Protein AF-A0A3S4R0H2-F1 (afdb_monomer_lite)

Structure (mmCIF, N/CA/C/O backbone):
data_AF-A0A3S4R0H2-F1
#
_entry.id   AF-A0A3S4R0H2-F1
#
loop_
_atom_site.group_PDB
_atom_site.id
_atom_site.type_symbol
_atom_site.label_atom_id
_atom_site.label_alt_id
_atom_site.label_comp_id
_atom_site.label_asym_id
_atom_site.label_entity_id
_atom_site.label_seq_id
_atom_site.pdbx_PDB_ins_code
_atom_site.Cartn_x
_atom_site.Cartn_y
_atom_site.Cartn_z
_atom_site.occupancy
_atom_site.B_iso_or_equiv
_atom_site.auth_seq_id
_atom_site.auth_comp_id
_atom_site.auth_asym_id
_atom_site.auth_atom_id
_atom_site.pdbx_PDB_model_num
ATOM 1 N N . MET A 1 1 ? 62.005 39.361 -5.721 1.00 39.53 1 MET A N 1
ATOM 2 C CA . MET A 1 1 ? 61.433 40.071 -6.888 1.00 39.53 1 MET A CA 1
ATOM 3 C C . MET A 1 1 ? 60.010 39.553 -7.036 1.00 39.53 1 MET A C 1
ATOM 5 O O . MET A 1 1 ? 59.854 38.419 -7.444 1.00 39.53 1 MET A O 1
ATOM 9 N N . ASN A 1 2 ? 58.979 40.138 -6.425 1.00 33.19 2 ASN A N 1
ATOM 10 C CA . ASN A 1 2 ? 58.447 41.497 -6.581 1.00 33.19 2 ASN A CA 1
ATOM 11 C C . ASN A 1 2 ? 58.141 41.810 -8.057 1.00 33.19 2 ASN A C 1
ATOM 13 O O . ASN A 1 2 ? 59.054 42.190 -8.780 1.00 33.19 2 ASN A O 1
ATOM 17 N N . LEU A 1 3 ? 56.906 41.578 -8.508 1.00 38.16 3 LEU A N 1
ATOM 18 C CA . LEU A 1 3 ? 55.929 42.648 -8.739 1.00 38.16 3 LEU A CA 1
ATOM 19 C C . LEU A 1 3 ? 54.552 42.045 -9.068 1.00 38.16 3 LEU A C 1
ATOM 21 O O . LEU A 1 3 ? 54.405 41.181 -9.927 1.00 38.16 3 LEU A O 1
ATOM 25 N N . THR A 1 4 ? 53.567 42.518 -8.318 1.00 42.12 4 THR A N 1
ATOM 26 C CA . THR A 1 4 ? 52.125 42.395 -8.516 1.00 42.12 4 THR A CA 1
ATOM 27 C C . THR A 1 4 ? 51.645 43.262 -9.693 1.00 42.12 4 THR A C 1
ATOM 29 O O . THR A 1 4 ? 52.440 44.007 -10.264 1.00 42.12 4 THR A O 1
ATOM 32 N N . ASN A 1 5 ? 50.318 43.248 -9.918 1.00 40.66 5 ASN A N 1
ATOM 33 C CA . ASN A 1 5 ? 49.483 44.295 -10.544 1.00 40.66 5 ASN A CA 1
ATOM 34 C C . ASN A 1 5 ? 49.211 44.126 -12.060 1.00 40.66 5 ASN A C 1
ATOM 36 O O . ASN A 1 5 ? 50.108 43.797 -12.817 1.00 40.66 5 ASN A O 1
ATOM 40 N N . ASN A 1 6 ? 48.013 44.370 -12.607 1.00 43.09 6 ASN A N 1
ATOM 41 C CA . ASN A 1 6 ? 46.798 44.959 -12.047 1.00 43.09 6 ASN A CA 1
ATOM 42 C C . ASN A 1 6 ? 45.560 44.669 -12.915 1.00 43.09 6 ASN A C 1
ATOM 44 O O . ASN A 1 6 ? 45.638 44.507 -14.129 1.00 43.09 6 ASN A O 1
ATOM 48 N N . HIS A 1 7 ? 44.417 44.719 -12.233 1.00 39.12 7 HIS A N 1
ATOM 49 C CA . HIS A 1 7 ? 43.063 44.973 -12.722 1.00 39.12 7 HIS A CA 1
ATOM 50 C C . HIS A 1 7 ? 42.974 46.021 -13.847 1.00 39.12 7 HIS A C 1
ATOM 52 O O . HIS A 1 7 ? 43.591 47.082 -13.767 1.00 39.12 7 HIS A O 1
ATOM 58 N N . THR A 1 8 ? 42.047 45.830 -14.789 1.00 41.69 8 THR A N 1
ATOM 59 C CA . THR A 1 8 ? 41.279 46.948 -15.361 1.00 41.69 8 THR A CA 1
ATOM 60 C C . THR A 1 8 ? 39.834 46.511 -15.586 1.00 41.69 8 THR A C 1
ATOM 62 O O . THR A 1 8 ? 39.535 45.631 -16.385 1.00 41.69 8 THR A O 1
ATOM 65 N N . LEU A 1 9 ? 38.954 47.130 -14.807 1.00 37.38 9 LEU A N 1
ATOM 66 C CA . LEU A 1 9 ? 37.501 47.128 -14.883 1.00 37.38 9 LEU A CA 1
ATOM 67 C C . LEU A 1 9 ? 37.121 48.561 -15.271 1.00 37.38 9 LEU A C 1
ATOM 69 O O . LEU A 1 9 ? 37.498 49.453 -14.517 1.00 37.38 9 LEU A O 1
ATOM 73 N N . TYR A 1 10 ? 36.395 48.804 -16.372 1.00 38.69 10 TYR A N 1
ATOM 74 C CA . TYR A 1 10 ? 35.494 49.967 -16.460 1.00 38.69 10 TYR A CA 1
ATOM 75 C C . TYR A 1 10 ? 34.499 49.915 -17.642 1.00 38.69 10 TYR A C 1
ATOM 77 O O . TYR A 1 10 ? 34.870 50.033 -18.803 1.00 38.69 10 TYR A O 1
ATOM 85 N N . ILE A 1 11 ? 33.225 49.754 -17.268 1.00 46.59 11 ILE A N 1
ATOM 86 C CA . ILE A 1 11 ? 32.005 50.485 -17.668 1.00 46.59 11 ILE A CA 1
ATOM 87 C C . ILE A 1 11 ? 31.693 50.713 -19.159 1.00 46.59 11 ILE A C 1
ATOM 89 O O . ILE A 1 11 ? 32.312 51.523 -19.842 1.00 46.59 11 ILE A O 1
ATOM 93 N N . GLY A 1 12 ? 30.549 50.156 -19.578 1.00 37.44 12 GLY A N 1
ATOM 94 C CA . GLY A 1 12 ? 29.863 50.480 -20.829 1.00 37.44 12 GLY A CA 1
ATOM 95 C C . GLY A 1 12 ? 28.335 50.399 -20.727 1.00 37.44 12 GLY A C 1
ATOM 96 O O . GLY A 1 12 ? 27.738 49.468 -21.239 1.00 37.44 12 GLY A O 1
ATOM 97 N N . ARG A 1 13 ? 27.741 51.406 -20.075 1.00 45.47 13 ARG A N 1
ATOM 98 C CA . ARG A 1 13 ? 26.419 52.024 -20.332 1.00 45.47 13 ARG A CA 1
ATOM 99 C C . ARG A 1 13 ? 25.134 51.172 -20.350 1.00 45.47 13 ARG A C 1
ATOM 101 O O . ARG A 1 13 ? 24.799 50.481 -21.302 1.00 45.47 13 ARG A O 1
ATOM 108 N N . ILE A 1 14 ? 24.326 51.465 -19.330 1.00 48.06 14 ILE A N 1
ATOM 109 C CA . ILE A 1 14 ? 22.858 51.525 -19.333 1.00 48.06 14 ILE A CA 1
ATOM 110 C C . ILE A 1 14 ? 22.326 52.115 -20.649 1.00 48.06 14 ILE A C 1
ATOM 112 O O . ILE A 1 14 ? 22.633 53.255 -20.997 1.00 48.06 14 ILE A O 1
ATOM 116 N N . GLY A 1 15 ? 21.489 51.336 -21.331 1.00 39.28 15 GLY A N 1
ATOM 117 C CA . GLY A 1 15 ? 20.639 51.754 -22.438 1.00 39.28 15 GLY A CA 1
ATOM 118 C C . GLY A 1 15 ? 19.225 51.246 -22.189 1.00 39.28 15 GLY A C 1
ATOM 119 O O . GLY A 1 15 ? 18.841 50.188 -22.673 1.00 39.28 15 GLY A O 1
ATOM 120 N N . LEU A 1 16 ? 18.480 51.992 -21.377 1.00 42.88 16 LEU A N 1
ATOM 121 C CA . LEU A 1 16 ? 17.034 51.886 -21.238 1.00 42.88 16 LEU A CA 1
ATOM 122 C C . LEU A 1 16 ? 16.406 52.304 -22.580 1.00 42.88 16 LEU A C 1
ATOM 124 O O . LEU A 1 16 ? 16.490 53.474 -22.947 1.00 42.88 16 LEU A O 1
ATOM 128 N N . MET A 1 17 ? 15.787 51.375 -23.307 1.00 41.50 17 MET A N 1
ATOM 129 C CA . MET A 1 17 ? 14.882 51.702 -24.412 1.00 41.50 17 MET A CA 1
ATOM 130 C C . MET A 1 17 ? 13.505 51.131 -24.101 1.00 41.50 17 MET A C 1
ATOM 132 O O . MET A 1 17 ? 13.227 49.948 -24.271 1.00 41.50 17 MET A O 1
ATOM 136 N N . ILE A 1 18 ? 12.665 52.027 -23.592 1.00 47.84 18 ILE A N 1
ATOM 137 C CA . ILE A 1 18 ? 11.216 51.903 -23.560 1.00 47.84 18 ILE A CA 1
ATOM 138 C C . ILE A 1 18 ? 10.741 52.080 -25.005 1.00 47.84 18 ILE A C 1
ATOM 140 O O . ILE A 1 18 ? 10.932 53.146 -25.585 1.00 47.84 18 ILE A O 1
ATOM 144 N N . ALA A 1 19 ? 10.104 51.058 -25.567 1.00 46.12 19 ALA A N 1
ATOM 145 C CA . ALA A 1 19 ? 9.262 51.199 -26.748 1.00 46.12 19 ALA A CA 1
ATOM 146 C C . ALA A 1 19 ? 7.923 50.518 -26.457 1.00 46.12 19 ALA A C 1
ATOM 148 O O . ALA A 1 19 ? 7.798 49.295 -26.443 1.00 46.12 19 ALA A O 1
ATOM 149 N N . SER A 1 20 ? 6.946 51.356 -26.138 1.00 45.41 20 SER A N 1
ATOM 150 C CA . SER A 1 20 ? 5.555 50.998 -25.914 1.00 45.41 20 SER A CA 1
ATOM 151 C C . SER A 1 20 ? 4.812 50.797 -27.242 1.00 45.41 20 SER A C 1
ATOM 153 O O . SER A 1 20 ? 5.079 51.510 -28.205 1.00 45.41 20 SER A O 1
ATOM 155 N N . LEU A 1 21 ? 3.782 49.939 -27.174 1.00 46.66 21 LEU A N 1
ATOM 156 C CA . LEU A 1 21 ? 2.572 49.855 -28.015 1.00 46.66 21 LEU A CA 1
ATOM 157 C C . LEU A 1 21 ? 2.698 49.119 -29.364 1.00 46.66 21 LEU A C 1
ATOM 159 O O . LEU A 1 21 ? 3.320 49.605 -30.298 1.00 46.66 21 LEU A O 1
ATOM 163 N N . ILE A 1 22 ? 1.993 47.985 -29.491 1.00 53.38 22 ILE A N 1
ATOM 164 C CA . ILE A 1 22 ? 0.630 47.900 -30.062 1.00 53.38 22 ILE A CA 1
ATOM 165 C C . ILE A 1 22 ? -0.007 46.579 -29.584 1.00 53.38 22 ILE A C 1
ATOM 167 O O . ILE A 1 22 ? 0.463 45.492 -29.908 1.00 53.38 22 ILE A O 1
ATOM 171 N N . PHE A 1 23 ? -1.091 46.676 -28.808 1.00 48.16 23 PHE A N 1
ATOM 172 C CA . PHE A 1 23 ? -2.042 45.578 -28.622 1.00 48.16 23 PHE A CA 1
ATOM 173 C C . PHE A 1 23 ? -2.902 45.515 -29.890 1.00 48.16 23 PHE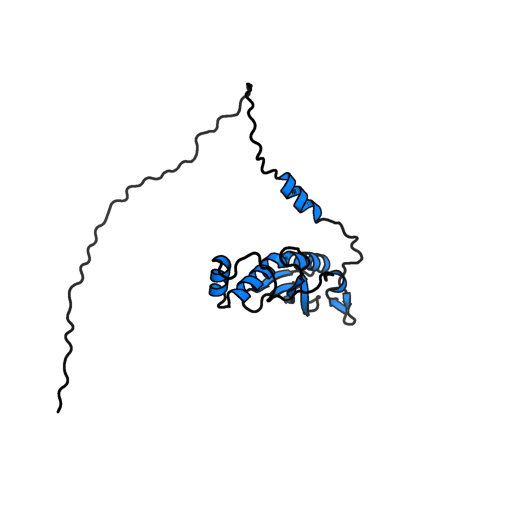 A C 1
ATOM 175 O O . PHE A 1 23 ? -3.793 46.340 -30.077 1.00 48.16 23 PHE A O 1
ATOM 182 N N . ALA A 1 24 ? -2.622 44.558 -30.770 1.00 51.66 24 ALA A N 1
ATOM 183 C CA . ALA A 1 24 ? -3.577 44.111 -31.774 1.00 51.66 24 ALA A CA 1
ATOM 184 C C . ALA A 1 24 ? -4.255 42.858 -31.214 1.00 51.66 24 ALA A C 1
ATOM 186 O O . ALA A 1 24 ? -3.638 41.801 -31.096 1.00 51.66 24 ALA A O 1
ATOM 187 N N . GLY A 1 25 ? -5.510 43.007 -30.797 1.00 42.19 25 GLY A N 1
ATOM 188 C CA . GLY A 1 25 ? -6.354 41.877 -30.449 1.00 42.19 25 GLY A CA 1
ATOM 189 C C . GLY A 1 25 ? -6.715 41.069 -31.696 1.00 42.19 25 GLY A C 1
ATOM 190 O O . GLY A 1 25 ? -7.090 41.632 -32.720 1.00 42.19 25 GLY A O 1
ATOM 191 N N . CYS A 1 26 ? -6.656 39.747 -31.576 1.00 40.22 26 CYS A N 1
ATOM 192 C CA . CYS A 1 26 ? -7.561 38.839 -32.270 1.00 40.22 26 CYS A CA 1
ATOM 193 C C . CYS A 1 26 ? -8.055 37.837 -31.232 1.00 40.22 26 CYS A C 1
ATOM 195 O O . CYS A 1 26 ? -7.318 36.991 -30.734 1.00 40.22 26 CYS A O 1
ATOM 197 N N . GLN A 1 27 ? -9.304 38.043 -30.841 1.00 41.72 27 GLN A N 1
ATOM 198 C CA . GLN A 1 27 ? -10.066 37.205 -29.940 1.00 41.72 27 GLN A CA 1
ATOM 199 C C . GLN A 1 27 ? -10.817 36.214 -30.833 1.00 41.72 27 GLN A C 1
ATOM 201 O O . GLN A 1 27 ? -11.920 36.518 -31.281 1.00 41.72 27 GLN A O 1
ATOM 206 N N . ASP A 1 28 ? -10.236 35.052 -31.140 1.00 36.62 28 ASP A N 1
ATOM 207 C CA . ASP A 1 28 ? -11.009 33.977 -31.771 1.00 36.62 28 ASP A CA 1
ATOM 208 C C . ASP A 1 28 ? -11.867 33.303 -30.701 1.00 36.62 28 ASP A C 1
ATOM 210 O O . ASP A 1 28 ? -11.515 32.312 -30.065 1.00 36.62 28 ASP A O 1
ATOM 214 N N . THR A 1 29 ? -13.018 33.928 -30.474 1.00 40.03 29 THR A N 1
ATOM 215 C CA . THR A 1 29 ? -14.118 33.376 -29.697 1.00 40.03 29 THR A CA 1
ATOM 216 C C . THR A 1 29 ? -14.983 32.593 -30.676 1.00 40.03 29 THR A C 1
ATOM 218 O O . THR A 1 29 ? -15.888 33.155 -31.287 1.00 40.03 29 THR A O 1
ATOM 221 N N . GLN A 1 30 ? -14.712 31.304 -30.873 1.00 41.19 30 GLN A N 1
ATOM 222 C CA . GLN A 1 30 ? -15.687 30.425 -31.518 1.00 41.19 30 GLN A CA 1
ATOM 223 C C . GLN A 1 30 ? -16.528 29.727 -30.457 1.00 41.19 30 GLN A C 1
ATOM 225 O O . GLN A 1 30 ? -16.292 28.578 -30.097 1.00 41.19 30 GLN A O 1
ATOM 230 N N . THR A 1 31 ? -17.561 30.437 -30.004 1.00 40.47 31 THR A N 1
ATOM 231 C CA . THR A 1 31 ? -18.736 29.805 -29.412 1.00 40.47 31 THR A CA 1
ATOM 232 C C . THR A 1 31 ? -19.983 30.318 -30.122 1.00 40.47 31 THR A C 1
ATOM 234 O O . THR A 1 31 ? -20.190 31.521 -30.252 1.00 40.47 31 THR A O 1
ATOM 237 N N . ALA A 1 32 ? -20.823 29.357 -30.508 1.00 40.06 32 ALA A N 1
ATOM 238 C CA . ALA A 1 32 ? -22.235 29.475 -30.860 1.00 40.06 32 ALA A CA 1
ATOM 239 C C . ALA A 1 32 ? -22.598 30.019 -32.252 1.00 40.06 32 ALA A C 1
ATOM 241 O O . ALA A 1 32 ? -23.027 31.158 -32.399 1.00 40.06 32 ALA A O 1
ATOM 242 N N . LYS A 1 33 ? -22.654 29.105 -33.230 1.00 36.06 33 LYS A N 1
ATOM 243 C CA . LYS A 1 33 ? -23.859 28.910 -34.058 1.00 36.06 33 LYS A CA 1
ATOM 244 C C .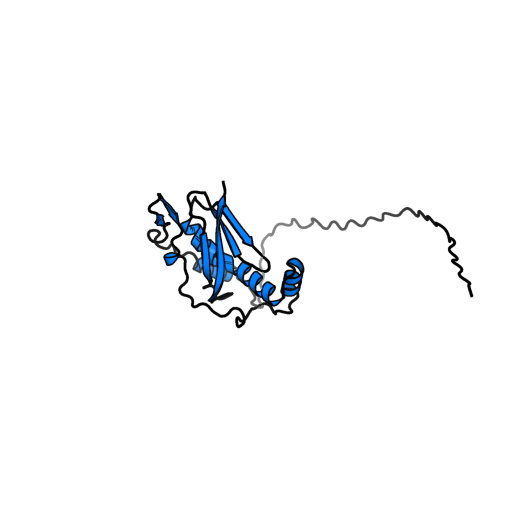 LYS A 1 33 ? -24.001 27.434 -34.423 1.00 36.06 33 LYS A C 1
ATOM 246 O O . LYS A 1 33 ? -23.312 26.964 -35.316 1.00 36.06 33 LYS A O 1
ATOM 251 N N . ASN A 1 34 ? -24.885 26.726 -33.723 1.00 34.84 34 ASN A N 1
ATOM 252 C CA . ASN A 1 34 ? -25.852 25.802 -34.329 1.00 34.84 34 ASN A CA 1
ATOM 253 C C . ASN A 1 34 ? -26.805 25.281 -33.242 1.00 34.84 34 ASN A C 1
ATOM 255 O O . ASN A 1 34 ? -26.706 24.154 -32.771 1.00 34.84 34 ASN A O 1
ATOM 259 N N . LEU A 1 35 ? -27.745 26.140 -32.839 1.00 40.50 35 LEU A N 1
ATOM 260 C CA . LEU A 1 35 ? -29.083 25.657 -32.515 1.00 40.50 35 LEU A CA 1
ATOM 261 C C . LEU A 1 35 ? -29.807 25.514 -33.856 1.00 40.50 35 LEU A C 1
ATOM 263 O O . LEU A 1 35 ? -30.241 26.508 -34.433 1.00 40.50 35 LEU A O 1
ATOM 267 N N . ALA A 1 36 ? -29.910 24.287 -34.348 1.00 34.22 36 ALA A N 1
ATOM 268 C CA . ALA A 1 36 ? -30.943 23.900 -35.291 1.00 34.22 36 ALA A CA 1
ATOM 269 C C . ALA A 1 36 ? -31.376 22.483 -34.923 1.00 34.22 36 ALA A C 1
ATOM 271 O O . ALA A 1 36 ? -30.577 21.552 -34.853 1.00 34.22 36 ALA A O 1
ATOM 272 N N . ILE A 1 37 ? -32.650 22.406 -34.573 1.00 35.06 37 ILE A N 1
ATOM 273 C CA . ILE A 1 37 ? -33.402 21.239 -34.143 1.00 35.06 37 ILE A CA 1
ATOM 274 C C . ILE A 1 37 ? -33.356 20.173 -35.242 1.00 35.06 37 ILE A C 1
ATOM 276 O O . ILE A 1 37 ? -33.509 20.483 -36.421 1.00 35.06 37 ILE A O 1
ATOM 280 N N . ILE A 1 38 ? -33.137 18.925 -34.828 1.00 33.94 38 ILE A N 1
ATOM 281 C CA . ILE A 1 38 ? -33.265 17.735 -35.668 1.00 33.94 38 ILE A CA 1
ATOM 282 C C . ILE A 1 38 ? -34.752 17.580 -35.996 1.00 33.94 38 ILE A C 1
ATOM 284 O O . ILE A 1 38 ? -35.542 17.271 -35.105 1.00 33.94 38 ILE A O 1
ATOM 288 N N . ASP A 1 39 ? -35.116 17.806 -37.257 1.00 32.53 39 ASP A N 1
ATOM 289 C CA . ASP A 1 39 ? -36.375 17.341 -37.833 1.00 32.53 39 ASP A CA 1
ATOM 290 C C . ASP A 1 39 ? -36.084 16.218 -38.838 1.00 32.53 39 ASP A C 1
ATOM 292 O O . ASP A 1 39 ? -35.044 16.179 -39.498 1.00 32.53 39 ASP A O 1
ATOM 296 N N . THR A 1 40 ? -36.990 15.255 -38.860 1.00 41.47 40 THR A N 1
ATOM 297 C CA . THR A 1 40 ? -36.858 13.916 -39.431 1.00 41.47 40 THR A CA 1
ATOM 298 C C . THR A 1 40 ? -37.011 13.926 -40.951 1.00 41.47 40 THR A C 1
ATOM 300 O O . THR A 1 40 ? -37.975 14.478 -41.472 1.00 41.47 40 THR A O 1
ATOM 303 N N . SER A 1 41 ? -36.128 13.236 -41.681 1.00 33.19 41 SER A N 1
ATOM 304 C CA . SER A 1 41 ? -36.516 12.411 -42.843 1.00 33.19 41 SER A CA 1
ATOM 305 C C . SER A 1 41 ? -35.357 11.556 -43.366 1.00 33.19 41 SER A C 1
ATOM 307 O O . SER A 1 41 ? -34.195 11.951 -43.396 1.00 33.19 41 SER A O 1
ATOM 309 N N . GLU A 1 42 ? -35.728 10.333 -43.719 1.00 38.12 42 GLU A N 1
ATOM 310 C CA . GLU A 1 42 ? -34.925 9.193 -44.140 1.00 38.12 42 GLU A CA 1
ATOM 311 C C . GLU A 1 42 ? -34.288 9.391 -45.528 1.00 38.12 42 GLU A C 1
ATOM 313 O O . GLU A 1 42 ? -34.957 9.866 -46.439 1.00 38.12 42 GLU A O 1
ATOM 318 N N . GLN A 1 43 ? -33.049 8.918 -45.729 1.00 29.89 43 GLN A N 1
ATOM 319 C CA . GLN A 1 43 ? -32.748 7.900 -46.753 1.00 29.89 43 GLN A CA 1
ATOM 320 C C . GLN A 1 43 ? -31.291 7.402 -46.681 1.00 29.89 43 GLN A C 1
ATOM 322 O O . GLN A 1 43 ? -30.328 8.119 -46.925 1.00 29.89 43 GLN A O 1
ATOM 327 N N . SER A 1 44 ? -31.200 6.121 -46.330 1.00 34.88 44 SER A N 1
ATOM 328 C CA . SER A 1 44 ? -30.270 5.061 -46.734 1.00 34.88 44 SER A CA 1
ATOM 329 C C . SER A 1 44 ? -28.996 5.418 -47.520 1.00 34.88 44 SER A C 1
ATOM 331 O O . SER A 1 44 ? -29.073 5.762 -48.695 1.00 34.88 44 SER A O 1
ATOM 333 N N . GLN A 1 45 ? -27.830 5.073 -46.956 1.00 30.78 45 GLN A N 1
ATOM 334 C CA . GLN A 1 45 ? -26.867 4.171 -47.609 1.00 30.78 45 GLN A CA 1
ATOM 335 C C . GLN A 1 45 ? -25.848 3.628 -46.596 1.00 30.78 45 GLN A C 1
ATOM 337 O O . GLN A 1 45 ? -25.218 4.358 -45.839 1.00 30.78 45 GLN A O 1
ATOM 342 N N . GLN A 1 46 ? -25.751 2.304 -46.573 1.00 33.47 46 GLN A N 1
ATOM 343 C CA . GLN A 1 46 ? -24.979 1.492 -45.648 1.00 33.47 46 GLN A CA 1
ATOM 344 C C . GLN A 1 46 ? -23.641 1.127 -46.295 1.00 33.47 46 GLN A C 1
ATOM 346 O O . GLN A 1 46 ? -23.625 0.470 -47.332 1.00 33.47 46 GLN A O 1
ATOM 351 N N . THR A 1 47 ? -22.535 1.473 -45.641 1.00 29.36 47 THR A N 1
ATOM 352 C CA . THR A 1 47 ? -21.271 0.740 -45.785 1.00 29.36 47 THR A CA 1
ATOM 353 C C . THR A 1 47 ? -20.599 0.688 -44.423 1.00 29.36 47 THR A C 1
ATOM 355 O O . THR A 1 47 ? -20.458 1.701 -43.744 1.00 29.36 47 THR A O 1
ATOM 358 N N . ALA A 1 48 ? -20.317 -0.538 -43.998 1.00 38.25 48 ALA A N 1
ATOM 359 C CA . ALA A 1 48 ? -19.836 -0.900 -42.682 1.00 38.25 48 ALA A CA 1
ATOM 360 C C . ALA A 1 48 ? -18.368 -0.512 -42.491 1.00 38.25 48 ALA A C 1
ATOM 362 O O . ALA A 1 48 ? -17.560 -0.816 -43.357 1.00 38.25 48 ALA A O 1
ATOM 363 N N . ASP A 1 49 ? -18.046 0.042 -41.322 1.00 33.44 49 ASP A N 1
ATOM 364 C CA . ASP A 1 49 ? -16.765 -0.176 -40.654 1.00 33.44 49 ASP A CA 1
ATOM 365 C C . ASP A 1 49 ? -16.992 -0.161 -39.137 1.00 33.44 49 ASP A C 1
ATOM 367 O O . ASP A 1 49 ? -17.400 0.828 -38.526 1.00 33.44 49 ASP A O 1
ATOM 371 N N . ASN A 1 50 ? -16.803 -1.336 -38.540 1.00 45.91 50 ASN A N 1
ATOM 372 C CA . ASN A 1 50 ? -17.031 -1.620 -37.133 1.00 45.91 50 ASN A CA 1
ATOM 373 C C . ASN A 1 50 ? -15.841 -1.138 -36.302 1.00 45.91 50 ASN A C 1
ATOM 375 O O . ASN A 1 50 ? -14.805 -1.793 -36.288 1.00 45.91 50 ASN A O 1
ATOM 379 N N . ASN A 1 51 ? -16.013 -0.062 -35.539 1.00 48.53 51 ASN A N 1
ATOM 380 C CA . ASN A 1 51 ? -15.259 0.163 -34.304 1.00 48.53 51 ASN A CA 1
ATOM 381 C C . ASN A 1 51 ? -16.105 0.987 -33.331 1.00 48.53 51 ASN A C 1
ATOM 383 O O . ASN A 1 51 ? -15.833 2.147 -33.034 1.00 48.53 51 ASN A O 1
ATOM 387 N N . SER A 1 52 ? -17.168 0.360 -32.828 1.00 39.78 52 SER A N 1
ATOM 388 C CA . SER A 1 52 ? -17.853 0.857 -31.641 1.00 39.78 52 SER A CA 1
ATOM 389 C C . SER A 1 52 ? -16.957 0.581 -30.433 1.00 39.78 52 SER A C 1
ATOM 391 O O . SER A 1 52 ? -16.729 -0.574 -30.065 1.00 39.78 52 SER A O 1
ATOM 393 N N . HIS A 1 53 ? -16.418 1.639 -29.823 1.00 50.09 53 HIS A N 1
ATOM 394 C CA . HIS A 1 53 ? -15.936 1.595 -28.446 1.00 50.09 53 HIS A CA 1
ATOM 395 C C . HIS A 1 53 ? -17.132 1.319 -27.541 1.00 50.09 53 HIS A C 1
ATOM 397 O O . HIS A 1 53 ? -17.787 2.228 -27.035 1.00 50.09 53 HIS A O 1
ATOM 403 N N . ASN A 1 54 ? -17.453 0.034 -27.408 1.00 51.19 54 ASN A N 1
ATOM 404 C CA . ASN A 1 54 ? -18.613 -0.391 -26.667 1.00 51.19 54 ASN A CA 1
ATOM 405 C C . ASN A 1 54 ? -18.347 -0.210 -25.164 1.00 51.19 54 ASN A C 1
ATOM 407 O O . ASN A 1 54 ? -17.633 -1.000 -24.538 1.00 51.19 54 ASN A O 1
ATOM 411 N N . ALA A 1 55 ? -18.932 0.849 -24.600 1.00 58.19 55 ALA A N 1
ATOM 412 C CA . ALA A 1 55 ? -18.958 1.134 -23.169 1.00 58.19 55 ALA A CA 1
ATOM 413 C C . ALA A 1 55 ? -19.508 -0.046 -22.345 1.00 58.19 55 ALA A C 1
ATOM 415 O O . ALA A 1 55 ? -19.163 -0.181 -21.170 1.00 58.19 55 ALA A O 1
ATOM 416 N N . ASP A 1 56 ? -20.267 -0.956 -22.966 1.00 53.31 56 ASP A N 1
ATOM 417 C CA . ASP A 1 56 ? -20.787 -2.166 -22.330 1.00 53.31 56 ASP A CA 1
ATOM 418 C C . ASP A 1 56 ? -19.675 -3.129 -21.897 1.00 53.31 56 ASP A C 1
ATOM 420 O O . ASP A 1 56 ? -19.821 -3.820 -20.889 1.00 53.31 56 ASP A O 1
ATOM 424 N N . ASN A 1 57 ? -18.527 -3.151 -22.587 1.00 53.22 57 ASN A N 1
ATOM 425 C CA . ASN A 1 57 ? -17.384 -3.970 -22.165 1.00 53.22 57 ASN A CA 1
ATOM 426 C C . ASN A 1 57 ? -16.682 -3.386 -20.929 1.00 53.22 57 ASN A C 1
ATOM 428 O O . ASN A 1 57 ? -16.202 -4.140 -20.080 1.00 53.22 57 ASN A O 1
ATOM 432 N N . LEU A 1 58 ? -16.663 -2.056 -20.790 1.00 51.25 58 LEU A N 1
ATOM 433 C CA . LEU A 1 58 ? -16.170 -1.387 -19.583 1.00 51.25 58 LEU A CA 1
ATOM 434 C C . LEU A 1 58 ? -17.125 -1.624 -18.402 1.00 51.25 58 LEU A C 1
ATOM 436 O O . LEU A 1 58 ? -16.677 -1.909 -17.289 1.00 51.25 58 LEU A O 1
ATOM 440 N N . LEU A 1 59 ? -18.437 -1.575 -18.666 1.00 52.69 59 LEU A N 1
ATOM 441 C CA . LEU A 1 59 ? -19.497 -1.834 -17.689 1.00 52.69 59 LEU A CA 1
ATOM 442 C C . LEU A 1 59 ? -19.522 -3.298 -17.224 1.00 52.69 59 LEU A C 1
ATOM 444 O O . LEU A 1 59 ? -19.712 -3.577 -16.042 1.00 52.69 59 LEU A O 1
ATOM 448 N N . ASN A 1 60 ? -19.289 -4.254 -18.125 1.00 48.78 60 ASN A N 1
ATOM 449 C CA . ASN A 1 60 ? -19.226 -5.671 -17.764 1.00 48.78 60 ASN A CA 1
ATOM 450 C C . ASN A 1 60 ? -17.954 -6.024 -16.984 1.00 48.78 60 ASN A C 1
ATOM 452 O O . ASN A 1 60 ? -17.998 -6.896 -16.116 1.00 48.78 60 ASN A O 1
ATOM 456 N N . LYS A 1 61 ? -16.837 -5.323 -17.226 1.00 50.28 61 LYS A N 1
ATOM 457 C CA . LYS A 1 61 ? -15.605 -5.503 -16.444 1.00 50.28 61 LYS A CA 1
ATOM 458 C C . LYS A 1 61 ? -15.720 -4.923 -15.028 1.00 50.28 61 LYS A C 1
ATOM 460 O O . LYS A 1 61 ? -15.137 -5.481 -14.107 1.00 50.28 61 LYS A O 1
ATOM 465 N N . THR A 1 62 ? -16.530 -3.879 -14.834 1.00 47.56 62 THR A N 1
ATOM 466 C CA . THR A 1 62 ? -16.828 -3.295 -13.510 1.00 47.56 62 THR A CA 1
ATOM 467 C C . THR A 1 62 ? -17.924 -4.043 -12.741 1.00 47.56 62 THR A C 1
ATOM 469 O O . THR A 1 62 ? -17.862 -4.115 -11.517 1.00 47.56 62 THR A O 1
ATOM 472 N N . LYS A 1 63 ? -18.888 -4.681 -13.420 1.00 42.53 63 LYS A N 1
ATOM 473 C CA . LYS A 1 63 ? -19.933 -5.494 -12.760 1.00 42.53 63 LYS A CA 1
ATOM 474 C C . LYS A 1 63 ? -19.423 -6.810 -12.160 1.00 42.53 63 LYS A C 1
ATOM 476 O O . LYS A 1 63 ? -20.045 -7.332 -11.242 1.00 42.53 63 LYS A O 1
ATOM 481 N N . LYS A 1 64 ? -18.275 -7.332 -12.608 1.00 43.97 64 LYS A N 1
ATOM 482 C CA . LYS A 1 64 ? -17.681 -8.578 -12.082 1.00 43.97 64 LYS A CA 1
ATOM 483 C C . LYS A 1 64 ? -16.880 -8.396 -10.777 1.00 43.97 64 LYS A C 1
ATOM 485 O O . LYS A 1 64 ? -16.052 -9.241 -10.457 1.00 43.97 64 LYS A O 1
ATOM 490 N N . SER A 1 65 ? -17.094 -7.310 -10.030 1.00 44.50 65 SER A N 1
ATOM 491 C CA . SER A 1 65 ? -16.436 -7.088 -8.729 1.00 44.50 65 SER A CA 1
ATOM 492 C C . SER A 1 65 ? -17.400 -6.781 -7.580 1.00 44.50 65 SER A C 1
ATOM 494 O O . SER A 1 65 ? -16.953 -6.441 -6.488 1.00 44.50 65 SER A O 1
ATOM 496 N N . SER A 1 66 ? -18.709 -6.931 -7.781 1.00 43.69 66 SER A N 1
ATOM 497 C CA . SER A 1 66 ? -19.667 -6.942 -6.675 1.00 43.69 66 SER A CA 1
ATOM 498 C C . SER A 1 66 ? -20.169 -8.369 -6.500 1.00 43.69 66 SER A C 1
ATOM 500 O O . SER A 1 66 ? -21.203 -8.766 -7.025 1.00 43.69 66 SER A O 1
ATOM 502 N N . SER A 1 67 ? -19.355 -9.189 -5.839 1.00 40.78 67 SER A N 1
ATOM 503 C CA . SER A 1 67 ? -19.914 -10.315 -5.100 1.00 40.78 67 SER A CA 1
ATOM 504 C C . SER A 1 67 ? -20.329 -9.747 -3.753 1.00 40.78 67 SER A C 1
ATOM 506 O O . SER A 1 67 ? -19.469 -9.350 -2.970 1.00 40.78 67 SER A O 1
ATOM 508 N N . GLU A 1 68 ? -21.636 -9.654 -3.519 1.00 43.47 68 GLU A N 1
ATOM 509 C CA . GLU A 1 68 ? -22.195 -9.562 -2.172 1.00 43.47 68 GLU A CA 1
ATOM 510 C C . GLU A 1 68 ? -21.734 -10.814 -1.416 1.00 43.47 68 GLU A C 1
ATOM 512 O O . GLU A 1 68 ? -22.296 -11.900 -1.548 1.00 43.47 68 GLU A O 1
ATOM 517 N N . SER A 1 69 ? -20.611 -10.691 -0.716 1.00 43.78 69 SER A N 1
ATOM 518 C CA . SER A 1 69 ? -20.129 -11.706 0.206 1.00 43.78 69 SER A CA 1
ATOM 519 C C . SER A 1 69 ? -20.950 -11.614 1.484 1.00 43.78 69 SER A C 1
ATOM 521 O O . SER A 1 69 ? -21.002 -10.550 2.098 1.00 43.78 69 SER A O 1
ATOM 523 N N . ASP A 1 70 ? -21.563 -12.730 1.865 1.00 39.78 70 ASP A N 1
ATOM 524 C CA . ASP A 1 70 ? -22.199 -12.969 3.160 1.00 39.78 70 ASP A CA 1
ATOM 525 C C . ASP A 1 70 ? -21.341 -12.391 4.314 1.00 39.78 70 ASP A C 1
ATOM 527 O O . ASP A 1 70 ? -20.224 -12.835 4.584 1.00 39.78 70 ASP A O 1
ATOM 531 N N . ASP A 1 71 ? -21.849 -11.324 4.936 1.00 52.88 71 ASP A N 1
ATOM 532 C CA . ASP A 1 71 ? -21.131 -10.309 5.734 1.00 52.88 71 ASP A CA 1
ATOM 533 C C . ASP A 1 71 ? -20.790 -10.761 7.172 1.00 52.88 71 ASP A C 1
ATOM 535 O O . ASP A 1 71 ? -20.369 -9.995 8.043 1.00 52.88 71 ASP A O 1
ATOM 539 N N . THR A 1 72 ? -20.983 -12.042 7.485 1.00 52.56 72 THR A N 1
ATOM 540 C CA . THR A 1 72 ? -20.747 -12.546 8.845 1.00 52.56 72 THR A CA 1
ATOM 541 C C . THR A 1 72 ? -19.282 -12.871 9.133 1.00 52.56 72 THR A C 1
ATOM 543 O O . THR A 1 72 ? -18.889 -12.854 10.301 1.00 52.56 72 THR A O 1
ATOM 546 N N . THR A 1 73 ? -18.451 -13.088 8.108 1.00 62.56 73 THR A N 1
ATOM 547 C CA . THR A 1 73 ? -17.027 -13.440 8.271 1.00 62.56 73 THR A CA 1
ATOM 548 C C . THR A 1 73 ? -16.066 -12.258 8.161 1.00 62.56 73 THR A C 1
ATOM 550 O O . THR A 1 73 ? -14.923 -12.375 8.599 1.00 62.56 73 THR A O 1
ATOM 553 N N . ASN A 1 74 ? -16.492 -11.116 7.610 1.00 75.38 74 ASN A N 1
ATOM 554 C CA . ASN A 1 74 ? -15.622 -9.956 7.396 1.00 75.38 74 ASN A CA 1
ATOM 555 C C . ASN A 1 74 ? -15.701 -8.929 8.538 1.00 75.38 74 ASN A C 1
ATOM 557 O O . ASN A 1 74 ? -15.920 -7.742 8.313 1.00 75.38 74 ASN A O 1
ATOM 561 N N . LYS A 1 75 ? -15.549 -9.389 9.783 1.00 87.94 75 LYS A N 1
ATOM 562 C CA . LYS A 1 75 ? -15.660 -8.533 10.973 1.00 87.94 75 LYS A CA 1
ATOM 563 C C . LYS A 1 75 ? -14.313 -8.291 11.641 1.00 87.94 75 LYS A C 1
ATOM 565 O O . LYS A 1 75 ? -13.447 -9.165 11.650 1.00 87.94 75 LYS A O 1
ATOM 570 N N . LEU A 1 76 ? -14.187 -7.107 12.242 1.00 95.31 76 LEU A N 1
ATOM 571 C CA . LEU A 1 76 ? -13.114 -6.772 13.178 1.00 95.31 76 LEU A CA 1
ATOM 572 C C . LEU A 1 76 ? -13.071 -7.785 14.330 1.00 95.31 76 LEU A C 1
ATOM 574 O O . LEU A 1 76 ? -14.106 -8.299 14.759 1.00 95.31 76 LEU A O 1
ATOM 578 N N . ILE A 1 77 ? -11.873 -8.033 14.854 1.00 95.62 77 ILE A N 1
ATOM 579 C CA . ILE A 1 77 ? -11.674 -8.855 16.051 1.00 95.62 77 ILE A CA 1
ATOM 580 C C . ILE A 1 77 ? -11.659 -7.928 17.264 1.00 95.62 77 ILE A C 1
ATOM 582 O O . ILE A 1 77 ? -10.873 -6.980 17.306 1.00 95.62 77 ILE A O 1
ATOM 586 N N . THR A 1 78 ? -12.487 -8.226 18.263 1.00 95.38 78 THR A N 1
ATOM 587 C CA . THR A 1 78 ? -12.384 -7.599 19.584 1.00 95.38 78 THR A CA 1
ATOM 588 C C . THR A 1 78 ? -11.285 -8.285 20.381 1.00 95.38 78 THR A C 1
ATOM 590 O O . THR A 1 78 ? -11.268 -9.509 20.504 1.00 95.38 78 THR A O 1
ATOM 593 N N . THR A 1 79 ? -10.356 -7.501 20.906 1.00 92.25 79 THR A N 1
ATOM 594 C CA . THR A 1 79 ? -9.244 -7.973 21.730 1.00 92.25 79 THR A CA 1
ATOM 595 C C . THR A 1 79 ? -9.628 -8.041 23.205 1.00 92.25 79 THR A C 1
ATOM 597 O O . THR A 1 79 ? -10.639 -7.475 23.617 1.00 92.25 79 THR A O 1
ATOM 600 N N . ASP A 1 80 ? -8.810 -8.713 24.017 1.00 89.81 80 ASP A N 1
ATOM 601 C CA . ASP A 1 80 ? -9.076 -8.888 25.454 1.00 89.81 80 ASP A CA 1
ATOM 602 C C . ASP A 1 80 ? -9.168 -7.552 26.218 1.00 89.81 80 ASP A C 1
ATOM 604 O O . ASP A 1 80 ? -9.887 -7.448 27.208 1.00 89.81 80 ASP A O 1
ATOM 608 N N . ASP A 1 81 ? -8.477 -6.510 25.742 1.00 88.81 81 ASP A N 1
ATOM 609 C CA . ASP A 1 81 ? -8.539 -5.139 26.269 1.00 88.81 81 ASP A CA 1
ATOM 610 C C . ASP A 1 81 ? -9.707 -4.309 25.695 1.00 88.81 81 ASP A C 1
ATOM 612 O O . ASP A 1 81 ? -9.800 -3.108 25.946 1.00 88.81 81 ASP A O 1
ATOM 616 N N . GLY A 1 82 ? -10.611 -4.932 24.933 1.00 90.56 82 GLY A N 1
ATOM 617 C CA . GLY A 1 82 ? -11.814 -4.307 24.378 1.00 90.56 82 GLY A CA 1
ATOM 618 C C . GLY A 1 82 ? -11.577 -3.422 23.152 1.00 90.56 82 GLY A C 1
ATOM 619 O O . GLY A 1 82 ? -12.523 -2.795 22.672 1.00 90.56 82 GLY A O 1
ATOM 620 N N . LYS A 1 83 ? -10.347 -3.363 22.629 1.00 93.25 83 LYS A N 1
ATOM 621 C CA . LYS A 1 83 ? -10.043 -2.682 21.365 1.00 93.25 83 LYS A CA 1
ATOM 622 C C . LYS A 1 83 ? -10.442 -3.534 20.163 1.00 93.25 83 LYS A C 1
ATOM 624 O O . LYS A 1 83 ? -10.715 -4.728 20.274 1.00 93.25 83 LYS A O 1
ATOM 629 N N . LEU A 1 84 ? -10.481 -2.907 18.994 1.00 96.69 84 LEU A N 1
ATOM 630 C CA . LEU A 1 84 ? -10.768 -3.575 17.730 1.00 96.69 84 LEU A CA 1
ATOM 631 C C . LEU A 1 84 ? -9.478 -3.708 16.915 1.00 96.69 84 LEU A C 1
ATOM 633 O O . LEU A 1 84 ? -8.668 -2.786 16.874 1.00 96.69 84 LEU A O 1
ATOM 637 N N . ARG A 1 85 ? -9.286 -4.835 16.233 1.00 96.44 85 ARG A N 1
ATOM 638 C CA . ARG A 1 85 ? -8.217 -5.019 15.236 1.00 96.44 85 ARG A CA 1
ATOM 639 C C . ARG A 1 85 ? -8.773 -5.551 13.928 1.00 96.44 85 ARG A C 1
ATOM 641 O O . ARG A 1 85 ? -9.834 -6.183 13.913 1.00 96.44 85 ARG A O 1
ATOM 648 N N . LEU A 1 86 ? -8.022 -5.342 12.853 1.00 96.94 86 LEU A N 1
ATOM 649 C CA . LEU A 1 86 ? -8.311 -5.985 11.583 1.00 96.94 86 LEU A CA 1
ATOM 650 C C . LEU A 1 86 ? -8.135 -7.502 11.705 1.00 96.94 86 LEU A C 1
ATOM 652 O O . LEU A 1 86 ? -7.249 -8.016 12.391 1.00 96.94 86 LEU A O 1
ATOM 656 N N . ASN A 1 87 ? -9.017 -8.234 11.040 1.00 96.75 87 ASN A N 1
ATOM 657 C CA . ASN A 1 87 ? -8.907 -9.664 10.845 1.00 96.75 87 ASN A CA 1
ATOM 658 C C . ASN A 1 87 ? -8.165 -9.923 9.532 1.00 96.75 87 ASN A C 1
ATOM 660 O O . ASN A 1 87 ? -8.774 -10.140 8.483 1.00 96.75 87 ASN A O 1
ATOM 664 N N . TRP A 1 88 ? -6.836 -9.905 9.592 1.00 96.38 88 TRP A N 1
ATOM 665 C CA . TRP A 1 88 ? -5.991 -10.140 8.421 1.00 96.38 88 TRP A CA 1
ATOM 666 C C . TRP A 1 88 ? -6.225 -11.508 7.777 1.00 96.38 88 TRP A C 1
ATOM 668 O O . TRP A 1 88 ? -6.163 -11.620 6.562 1.00 96.38 88 TRP A O 1
ATOM 678 N N . ALA A 1 89 ? -6.636 -12.529 8.538 1.00 95.25 89 ALA A N 1
ATOM 679 C CA . ALA A 1 89 ? -6.874 -13.870 7.996 1.00 95.25 89 ALA A CA 1
ATOM 680 C C . ALA A 1 89 ? -7.961 -13.922 6.901 1.00 95.25 89 ALA A C 1
ATOM 682 O O . ALA A 1 89 ? -7.922 -14.818 6.047 1.00 95.25 89 ALA A O 1
ATOM 683 N N . VAL A 1 90 ? -8.912 -12.976 6.920 1.00 94.00 90 VAL A N 1
ATOM 684 C CA . VAL A 1 90 ? -9.964 -12.836 5.895 1.00 94.00 90 VAL A CA 1
ATOM 685 C C . VAL A 1 90 ? -9.652 -11.763 4.845 1.00 94.00 90 VAL A C 1
ATOM 687 O O . VAL A 1 90 ? -10.278 -11.761 3.788 1.00 94.00 90 VAL A O 1
ATOM 690 N N . ILE A 1 91 ? -8.687 -10.876 5.109 1.00 95.62 91 ILE A N 1
ATOM 691 C CA . ILE A 1 91 ? -8.231 -9.834 4.173 1.00 95.62 91 ILE A CA 1
ATOM 692 C C . ILE A 1 91 ? -7.129 -10.378 3.258 1.00 95.62 91 ILE A C 1
ATOM 694 O O . ILE A 1 91 ? -7.163 -10.146 2.046 1.00 95.62 91 ILE A O 1
ATOM 698 N N . ASP A 1 92 ? -6.174 -11.105 3.838 1.00 97.31 92 ASP A N 1
ATOM 699 C CA . ASP A 1 92 ? -4.976 -11.600 3.176 1.00 97.31 92 ASP A CA 1
ATOM 700 C C . ASP A 1 92 ? -5.318 -12.475 1.978 1.00 97.31 92 ASP A C 1
ATOM 702 O O . ASP A 1 92 ? -6.136 -13.407 2.039 1.00 97.31 92 ASP A O 1
ATOM 706 N N . SER A 1 93 ? -4.630 -12.191 0.875 1.00 95.62 93 SER A N 1
ATOM 707 C CA . SER A 1 93 ? -4.708 -13.035 -0.303 1.00 95.62 93 SER A CA 1
ATOM 708 C C . SER A 1 93 ? -4.106 -14.417 -0.032 1.00 95.62 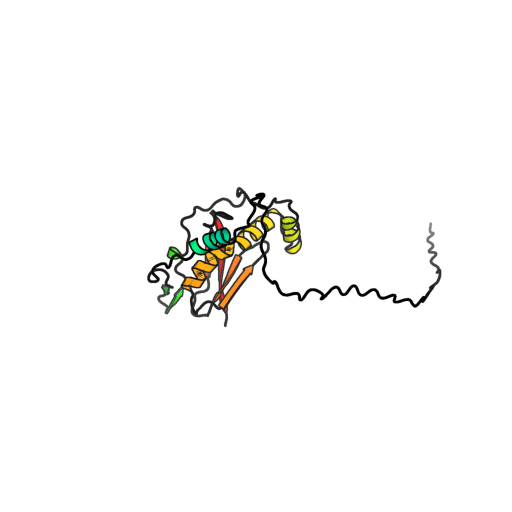93 SER A C 1
ATOM 710 O O . SER A 1 93 ? -3.396 -14.654 0.945 1.00 95.62 93 SER A O 1
ATOM 712 N N . LYS A 1 94 ? -4.404 -15.366 -0.921 1.00 96.38 94 LYS A N 1
ATOM 713 C CA . LYS A 1 94 ? -3.732 -16.676 -0.953 1.00 96.38 94 LYS A CA 1
ATOM 714 C C . LYS A 1 94 ? -2.608 -16.712 -1.993 1.00 96.38 94 LYS A C 1
ATOM 716 O O . LYS A 1 94 ? -2.134 -17.788 -2.346 1.00 96.38 94 LYS A O 1
ATOM 721 N N . THR A 1 95 ? -2.219 -15.549 -2.510 1.00 97.81 95 THR A N 1
ATOM 722 C CA . THR A 1 95 ? -1.183 -15.409 -3.530 1.00 97.81 95 THR A CA 1
ATOM 723 C C . THR A 1 95 ? 0.187 -15.643 -2.907 1.00 97.81 95 THR A C 1
ATOM 725 O O . THR A 1 95 ? 0.467 -15.170 -1.808 1.00 97.81 95 THR A O 1
ATOM 728 N N . ALA A 1 96 ? 1.050 -16.372 -3.612 1.00 97.69 96 ALA A N 1
ATOM 729 C CA . ALA A 1 96 ? 2.433 -16.538 -3.195 1.00 97.69 96 ALA A CA 1
ATOM 730 C C . ALA A 1 96 ? 3.218 -15.243 -3.433 1.00 97.69 96 ALA A C 1
ATOM 732 O O . ALA A 1 96 ? 3.098 -14.621 -4.489 1.00 97.69 96 ALA A O 1
ATOM 733 N N . GLN A 1 97 ? 4.043 -14.865 -2.461 1.00 98.19 97 GLN A N 1
ATOM 734 C CA . GLN A 1 97 ? 4.966 -13.750 -2.611 1.00 98.19 97 GLN A CA 1
ATOM 735 C C . GLN A 1 97 ? 5.991 -14.040 -3.716 1.00 98.19 97 GLN A C 1
ATOM 737 O O . GLN A 1 97 ? 6.496 -15.159 -3.830 1.00 98.19 97 GLN A O 1
ATOM 742 N N . VAL A 1 98 ? 6.325 -13.016 -4.498 1.00 97.88 98 VAL A N 1
ATOM 743 C CA . VAL A 1 98 ? 7.396 -13.053 -5.503 1.00 97.88 98 VAL A CA 1
ATOM 744 C C . VAL A 1 98 ? 8.554 -12.151 -5.092 1.00 97.88 98 VAL A C 1
ATOM 746 O O . VAL A 1 98 ? 8.407 -11.248 -4.269 1.00 97.88 98 VAL A O 1
ATOM 749 N N . ASP A 1 99 ? 9.718 -12.398 -5.682 1.00 96.94 99 ASP A N 1
ATOM 750 C CA . ASP A 1 99 ? 10.873 -11.524 -5.528 1.00 96.94 99 ASP A CA 1
ATOM 751 C C . ASP A 1 99 ? 10.695 -10.250 -6.367 1.00 96.94 99 ASP A C 1
ATOM 753 O O . ASP A 1 99 ? 10.566 -10.308 -7.594 1.00 96.94 99 ASP A O 1
ATOM 757 N N . ALA A 1 100 ? 10.700 -9.096 -5.698 1.00 95.12 100 ALA A N 1
ATOM 758 C CA . ALA A 1 100 ? 10.512 -7.793 -6.323 1.00 95.12 100 ALA A CA 1
ATOM 759 C C . ALA A 1 100 ? 11.637 -7.433 -7.308 1.00 95.12 100 ALA A C 1
ATOM 761 O O . ALA A 1 100 ? 11.378 -6.701 -8.266 1.00 95.12 100 ALA A O 1
ATOM 762 N N . ASP A 1 101 ? 12.853 -7.960 -7.122 1.00 93.56 101 ASP A N 1
ATOM 763 C CA . ASP A 1 101 ? 13.981 -7.712 -8.031 1.00 93.56 101 ASP A CA 1
ATOM 764 C C . ASP A 1 101 ? 13.846 -8.462 -9.364 1.00 93.56 101 ASP A C 1
ATOM 766 O O . ASP A 1 101 ? 14.408 -8.039 -10.377 1.00 93.56 101 ASP A O 1
ATOM 770 N N . ASN A 1 102 ? 13.075 -9.553 -9.370 1.00 93.94 102 ASN A N 1
ATOM 771 C CA . ASN A 1 102 ? 12.826 -10.402 -10.536 1.00 93.94 102 ASN A CA 1
ATOM 772 C C . ASN A 1 102 ? 11.422 -10.203 -11.143 1.00 93.94 102 ASN A C 1
ATOM 774 O O . ASN A 1 102 ? 11.071 -10.843 -12.142 1.00 93.94 102 ASN A O 1
ATOM 778 N N . PHE A 1 103 ? 10.618 -9.308 -10.563 1.00 96.31 103 PHE A N 1
ATOM 779 C CA . PHE A 1 103 ? 9.269 -9.009 -11.026 1.00 96.31 103 PHE A CA 1
ATOM 780 C C . PHE A 1 103 ? 9.272 -8.332 -12.406 1.00 96.31 103 PHE A C 1
ATOM 782 O O . PHE A 1 103 ? 10.093 -7.465 -12.708 1.00 96.31 103 PHE A O 1
ATOM 789 N N . GLN A 1 104 ? 8.323 -8.721 -13.260 1.00 95.12 104 GLN A N 1
ATOM 790 C CA . GLN A 1 104 ? 8.188 -8.183 -14.614 1.00 95.12 104 GLN A CA 1
ATOM 791 C C . GLN A 1 104 ? 7.309 -6.931 -14.602 1.00 95.12 104 GLN A C 1
ATOM 793 O O . GLN A 1 104 ? 6.101 -6.991 -14.822 1.00 95.12 104 GLN A O 1
ATOM 798 N N . TYR A 1 105 ? 7.920 -5.783 -14.324 1.00 95.88 105 TYR A N 1
ATOM 799 C CA . TYR A 1 105 ? 7.201 -4.514 -14.296 1.00 95.88 105 TYR A CA 1
ATOM 800 C C . TYR A 1 105 ? 6.746 -4.081 -15.707 1.00 95.88 105 TYR A C 1
ATOM 802 O O . TYR A 1 105 ? 7.527 -4.145 -16.657 1.00 95.88 105 TYR A O 1
ATOM 810 N N . PRO A 1 106 ? 5.514 -3.562 -15.854 1.00 92.31 106 PRO A N 1
ATOM 811 C CA . PRO A 1 106 ? 4.953 -3.106 -17.124 1.00 92.31 106 PRO A CA 1
ATOM 812 C C . PRO A 1 106 ? 5.522 -1.758 -17.583 1.00 92.31 106 PRO A C 1
ATOM 814 O O . PRO A 1 106 ? 5.452 -1.429 -18.765 1.00 92.31 106 PRO A O 1
ATOM 817 N N . PHE A 1 107 ? 6.087 -0.966 -16.669 1.00 92.75 107 PHE A N 1
ATOM 818 C CA . PHE A 1 107 ? 6.804 0.263 -17.002 1.00 92.75 107 PHE A CA 1
ATOM 819 C C . PHE A 1 107 ? 8.285 -0.050 -17.135 1.00 92.75 107 PHE A C 1
ATOM 821 O O . PHE A 1 107 ? 8.853 -0.606 -16.204 1.00 92.75 107 PHE A O 1
ATOM 828 N N . GLY A 1 108 ? 8.929 0.328 -18.239 1.00 96.56 108 GLY A N 1
ATOM 829 C CA . GLY A 1 108 ? 10.384 0.197 -18.371 1.00 96.56 108 GLY A CA 1
ATOM 830 C C . GLY A 1 108 ? 11.115 1.002 -17.293 1.00 96.56 108 GLY A C 1
ATOM 831 O O . GLY A 1 108 ? 10.704 2.120 -16.970 1.00 96.56 108 GLY A O 1
ATOM 832 N N . VAL A 1 109 ? 12.195 0.452 -16.735 1.00 97.12 109 VAL A N 1
ATOM 833 C CA . VAL A 1 109 ? 12.979 1.112 -15.671 1.00 97.12 109 VAL A CA 1
ATOM 834 C C . VAL A 1 109 ? 13.606 2.433 -16.143 1.00 97.12 109 VAL A C 1
ATOM 836 O O . VAL A 1 109 ? 13.814 3.348 -15.360 1.00 97.12 109 VAL A O 1
ATOM 839 N N . ASP A 1 110 ? 13.864 2.558 -17.440 1.00 97.69 110 ASP A N 1
ATOM 840 C CA . ASP A 1 110 ? 14.396 3.734 -18.130 1.00 97.69 110 ASP A CA 1
ATOM 841 C C . ASP A 1 110 ? 13.303 4.620 -18.759 1.00 97.69 110 ASP A C 1
ATOM 843 O O . ASP A 1 110 ? 13.598 5.606 -19.440 1.00 97.69 110 ASP A O 1
ATOM 847 N N . SER A 1 111 ? 12.026 4.298 -18.534 1.00 98.12 111 SER A N 1
ATOM 848 C CA . SER A 1 111 ? 10.912 5.083 -19.062 1.00 98.12 111 SER A CA 1
ATOM 849 C C . SER A 1 111 ? 10.817 6.456 -18.391 1.00 98.12 111 SER A C 1
ATOM 851 O O . SER A 1 111 ? 11.086 6.617 -17.200 1.00 98.12 111 SER A O 1
ATOM 853 N N . GLN A 1 112 ? 10.372 7.465 -19.146 1.00 98.25 112 GLN A N 1
ATOM 854 C CA . GLN A 1 112 ? 10.237 8.835 -18.632 1.00 98.25 112 GLN A CA 1
ATOM 855 C C . GLN A 1 112 ? 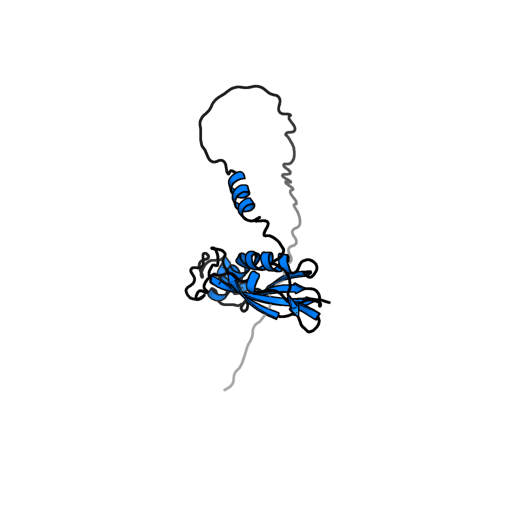9.370 8.944 -17.362 1.00 98.25 112 GLN A C 1
ATOM 857 O O . GLN A 1 112 ? 9.780 9.666 -16.455 1.00 98.25 112 GLN A O 1
ATOM 862 N N . PRO A 1 113 ? 8.229 8.231 -17.218 1.00 97.06 113 PRO A N 1
ATOM 863 C CA . PRO A 1 113 ? 7.463 8.252 -15.971 1.00 97.06 113 PRO A CA 1
ATOM 864 C C . PRO A 1 113 ? 8.276 7.775 -14.762 1.00 97.06 113 PRO A C 1
ATOM 866 O O . PRO A 1 113 ? 8.265 8.435 -13.725 1.00 97.06 113 PRO A O 1
ATOM 869 N N . VAL A 1 114 ? 9.025 6.678 -14.916 1.00 98.31 114 VAL A N 1
ATOM 870 C CA . VAL A 1 114 ? 9.854 6.109 -13.844 1.00 98.31 114 VAL A CA 1
ATOM 871 C C . VAL A 1 114 ? 10.998 7.052 -13.483 1.00 98.31 114 VAL A C 1
ATOM 873 O O . VAL A 1 114 ? 11.229 7.304 -12.304 1.00 98.31 114 VAL A O 1
ATOM 876 N N . LEU A 1 115 ? 11.681 7.628 -14.475 1.00 98.62 115 LEU A N 1
ATOM 877 C CA . LEU A 1 115 ? 12.775 8.572 -14.233 1.00 98.62 115 LEU A CA 1
ATOM 878 C C . LEU A 1 115 ? 12.287 9.867 -13.574 1.00 98.62 115 LEU A C 1
ATOM 880 O O . LEU A 1 115 ? 12.924 10.360 -12.646 1.00 98.62 115 LEU A O 1
ATOM 884 N N . ASN A 1 116 ? 11.140 10.402 -13.998 1.00 98.38 116 ASN A N 1
ATOM 885 C CA . ASN A 1 116 ? 10.551 11.592 -13.383 1.00 98.38 116 ASN A CA 1
ATOM 886 C C . ASN A 1 116 ? 10.177 11.340 -11.923 1.00 98.38 116 ASN A C 1
ATOM 888 O O . ASN A 1 116 ? 10.478 12.163 -11.059 1.00 98.38 116 ASN A O 1
ATOM 892 N N . TYR A 1 117 ? 9.566 10.190 -11.640 1.00 98.06 117 TYR A N 1
ATOM 893 C CA . TYR A 1 117 ? 9.239 9.792 -10.278 1.00 98.06 117 TYR A CA 1
ATOM 894 C C . TYR A 1 117 ? 10.508 9.606 -9.433 1.00 98.06 117 TYR A C 1
ATOM 896 O O . TYR A 1 117 ? 10.607 10.147 -8.332 1.00 98.06 117 TYR A O 1
ATOM 904 N N . ALA A 1 118 ? 11.511 8.903 -9.966 1.00 98.56 118 ALA A N 1
ATOM 905 C CA . ALA A 1 118 ? 12.801 8.700 -9.311 1.00 98.56 118 ALA A CA 1
ATOM 906 C C . ALA A 1 118 ? 13.465 10.029 -8.931 1.00 98.56 118 ALA A C 1
ATOM 908 O O . ALA A 1 118 ? 13.901 10.198 -7.794 1.00 98.56 118 ALA A O 1
ATOM 909 N N . ASN A 1 119 ? 13.463 10.994 -9.853 1.00 98.38 119 ASN A N 1
ATOM 910 C CA . ASN A 1 119 ? 13.997 12.332 -9.623 1.00 98.38 119 ASN A CA 1
ATOM 911 C C . ASN A 1 119 ? 13.197 13.098 -8.562 1.00 98.38 119 ASN A C 1
ATOM 913 O O . ASN A 1 119 ? 13.794 13.709 -7.681 1.00 98.38 119 ASN A O 1
ATOM 917 N N . ASN A 1 120 ? 11.862 13.042 -8.612 1.00 98.19 120 ASN A N 1
ATOM 918 C CA . ASN A 1 120 ? 11.000 13.752 -7.664 1.00 98.19 120 ASN A CA 1
ATOM 919 C C . ASN A 1 120 ? 11.219 13.299 -6.214 1.00 98.19 120 ASN A C 1
ATOM 921 O O . ASN A 1 120 ? 11.219 14.119 -5.300 1.00 98.19 120 ASN A O 1
ATOM 925 N N . PHE A 1 121 ? 11.425 11.997 -6.006 1.00 97.88 121 PHE A N 1
ATOM 926 C CA . PHE A 1 121 ? 11.624 11.419 -4.675 1.00 97.88 121 PHE A CA 1
ATOM 927 C C . PHE A 1 121 ? 13.094 11.154 -4.331 1.00 97.88 121 PHE A C 1
ATOM 929 O O . PHE A 1 121 ? 13.386 10.652 -3.248 1.00 97.88 121 PHE A O 1
ATOM 936 N N . ASN A 1 122 ? 14.015 11.507 -5.232 1.00 98.12 122 ASN A N 1
ATOM 937 C CA . ASN A 1 122 ? 15.454 11.305 -5.095 1.00 98.12 122 ASN A CA 1
ATOM 938 C C . ASN A 1 122 ? 15.827 9.844 -4.746 1.00 98.12 122 ASN A C 1
ATOM 940 O O . ASN A 1 122 ? 16.610 9.578 -3.829 1.00 98.12 122 ASN A O 1
ATOM 944 N N . ILE A 1 123 ? 15.237 8.902 -5.486 1.00 98.19 123 ILE A N 1
ATOM 945 C CA . ILE A 1 123 ? 15.415 7.447 -5.355 1.00 98.19 123 ILE A CA 1
ATOM 946 C C . ILE A 1 123 ? 15.936 6.836 -6.658 1.00 98.19 123 ILE A C 1
ATOM 948 O O . ILE A 1 123 ? 16.000 7.494 -7.694 1.00 98.19 123 ILE A O 1
ATOM 952 N N . THR A 1 124 ? 16.304 5.555 -6.634 1.00 98.00 124 THR A N 1
ATOM 953 C CA . THR A 1 124 ? 16.693 4.849 -7.862 1.00 98.00 124 THR A CA 1
ATOM 954 C C . THR A 1 124 ? 15.492 4.596 -8.776 1.00 98.00 124 THR A C 1
ATOM 956 O O . THR A 1 124 ? 14.357 4.457 -8.320 1.00 98.00 124 THR A O 1
ATOM 959 N N . ALA A 1 125 ? 15.749 4.442 -10.076 1.00 97.75 125 ALA A N 1
ATOM 960 C CA . ALA A 1 125 ? 14.717 4.091 -11.049 1.00 97.75 125 ALA A CA 1
ATOM 961 C C . ALA A 1 125 ? 14.004 2.762 -10.720 1.00 97.75 125 ALA A C 1
ATOM 963 O O . ALA A 1 125 ? 12.792 2.658 -10.880 1.00 97.75 125 ALA A O 1
ATOM 964 N N . LYS A 1 126 ? 14.725 1.769 -10.177 1.00 96.50 126 LYS A N 1
ATOM 965 C CA . LYS A 1 126 ? 14.118 0.514 -9.699 1.00 96.50 126 LYS A CA 1
ATOM 966 C C . LYS A 1 126 ? 13.158 0.743 -8.528 1.00 96.50 126 LYS A C 1
ATOM 968 O O . LYS A 1 126 ? 12.041 0.239 -8.545 1.00 96.50 126 LYS A O 1
ATOM 973 N N . GLN A 1 127 ? 13.559 1.541 -7.535 1.00 97.31 127 GLN A N 1
ATOM 974 C CA . GLN A 1 127 ? 12.681 1.887 -6.410 1.00 97.31 127 GLN A CA 1
ATOM 975 C C . GLN A 1 127 ? 11.449 2.671 -6.872 1.00 97.31 127 GLN A C 1
ATOM 977 O O . GLN A 1 127 ? 10.355 2.429 -6.376 1.00 97.31 127 GLN A O 1
ATOM 982 N N . ALA A 1 128 ? 11.607 3.573 -7.844 1.00 98.12 128 ALA A N 1
ATOM 983 C CA . ALA A 1 128 ? 10.493 4.304 -8.439 1.00 98.12 128 ALA A CA 1
ATOM 984 C C . ALA A 1 128 ? 9.502 3.371 -9.144 1.00 98.12 128 ALA A C 1
ATOM 986 O O . ALA A 1 128 ? 8.305 3.440 -8.885 1.00 98.12 128 ALA A O 1
ATOM 987 N N . GLN A 1 129 ? 10.003 2.460 -9.980 1.00 97.00 129 GLN A N 1
ATOM 988 C CA . GLN A 1 129 ? 9.198 1.456 -10.674 1.00 97.00 129 GLN A CA 1
ATOM 989 C C . GLN A 1 129 ? 8.385 0.598 -9.687 1.00 97.00 129 GLN A C 1
ATOM 991 O O . GLN A 1 129 ? 7.185 0.401 -9.886 1.00 97.00 129 GLN A O 1
ATOM 996 N N . TYR A 1 130 ? 9.017 0.161 -8.594 1.00 97.56 130 TYR A N 1
ATOM 997 C CA . TYR A 1 130 ? 8.362 -0.572 -7.511 1.00 97.56 130 TYR A CA 1
ATOM 998 C C . TYR A 1 130 ? 7.299 0.263 -6.782 1.00 97.56 130 TYR A C 1
ATOM 1000 O O . TYR A 1 130 ? 6.155 -0.168 -6.655 1.00 97.56 130 TYR A O 1
ATOM 1008 N N . ALA A 1 131 ? 7.635 1.480 -6.345 1.00 97.69 131 ALA A N 1
ATOM 1009 C CA . ALA A 1 131 ? 6.713 2.346 -5.612 1.00 97.69 131 ALA A CA 1
ATOM 1010 C C . ALA A 1 131 ? 5.479 2.728 -6.446 1.00 97.69 131 ALA A C 1
ATOM 1012 O O . ALA A 1 131 ? 4.355 2.653 -5.953 1.00 97.69 131 ALA A O 1
ATOM 1013 N N . MET A 1 132 ? 5.675 3.066 -7.726 1.00 96.94 132 MET A N 1
ATOM 1014 C CA . MET A 1 132 ? 4.580 3.349 -8.659 1.00 96.94 132 MET A CA 1
ATOM 1015 C C . MET A 1 132 ? 3.653 2.141 -8.818 1.00 96.94 132 MET A C 1
ATOM 1017 O O . MET A 1 132 ? 2.433 2.289 -8.777 1.00 96.94 132 MET A O 1
ATOM 1021 N N . MET A 1 133 ? 4.231 0.946 -8.969 1.00 96.81 133 MET A N 1
ATOM 1022 C CA . MET A 1 133 ? 3.477 -0.299 -9.079 1.00 96.81 133 MET A CA 1
ATOM 1023 C C . MET A 1 133 ? 2.601 -0.539 -7.842 1.00 96.81 133 MET A C 1
ATOM 1025 O O . MET A 1 133 ? 1.396 -0.758 -7.969 1.00 96.81 133 MET A O 1
ATOM 1029 N N . LEU A 1 134 ? 3.187 -0.435 -6.647 1.00 98.19 134 LEU A N 1
ATOM 1030 C CA . LEU A 1 134 ? 2.449 -0.595 -5.395 1.00 98.19 134 LEU A CA 1
ATOM 1031 C C . LEU A 1 134 ? 1.340 0.452 -5.231 1.00 98.19 134 LEU A C 1
ATOM 1033 O O . LEU A 1 134 ? 0.241 0.101 -4.808 1.00 98.19 134 LEU A O 1
ATOM 1037 N N . SER A 1 135 ? 1.595 1.709 -5.603 1.00 97.19 135 SER A N 1
ATOM 1038 C CA . SER A 1 135 ? 0.600 2.789 -5.537 1.00 97.19 135 SER A CA 1
ATOM 1039 C C . SER A 1 135 ? -0.636 2.456 -6.370 1.00 97.19 135 SER A C 1
ATOM 1041 O O . SER A 1 135 ? -1.765 2.486 -5.875 1.00 97.19 135 SER A O 1
ATOM 1043 N N . MET A 1 136 ? -0.416 2.025 -7.614 1.00 96.75 136 MET A N 1
ATOM 1044 C CA . MET A 1 136 ? -1.479 1.656 -8.548 1.00 96.75 136 MET A CA 1
ATOM 1045 C C . MET A 1 136 ? -2.250 0.399 -8.127 1.00 96.75 136 MET A C 1
ATOM 1047 O O . MET A 1 136 ? -3.441 0.299 -8.416 1.00 96.75 136 MET A O 1
ATOM 1051 N N . ALA A 1 137 ? -1.594 -0.547 -7.449 1.00 97.50 137 ALA A N 1
ATOM 1052 C CA . ALA A 1 137 ? -2.208 -1.789 -6.978 1.00 97.50 137 ALA A CA 1
ATOM 1053 C C . ALA A 1 137 ? -2.852 -1.678 -5.581 1.00 97.50 137 ALA A C 1
ATOM 1055 O O . ALA A 1 137 ? -3.679 -2.513 -5.210 1.00 97.50 137 ALA A O 1
ATOM 1056 N N . SER A 1 138 ? -2.529 -0.628 -4.818 1.00 98.06 138 SER A N 1
ATOM 1057 C CA . SER A 1 138 ? -3.044 -0.399 -3.462 1.00 98.06 138 SER A CA 1
ATOM 1058 C C . SER A 1 138 ? -4.576 -0.419 -3.299 1.00 98.06 138 SER A C 1
ATOM 1060 O O . SER A 1 138 ? -5.027 -0.838 -2.224 1.00 98.06 138 SER A O 1
ATOM 1062 N N . PRO A 1 139 ? -5.408 -0.069 -4.313 1.00 97.94 139 PRO A N 1
ATOM 1063 C CA . PRO A 1 139 ? -6.861 -0.151 -4.182 1.00 97.94 139 PRO A CA 1
ATOM 1064 C C . PRO A 1 139 ? -7.396 -1.551 -3.851 1.00 97.94 139 PRO A C 1
ATOM 1066 O O . PRO A 1 139 ? -8.438 -1.645 -3.202 1.00 97.94 139 PRO A O 1
ATOM 1069 N N . GLU A 1 140 ? -6.705 -2.630 -4.247 1.00 97.00 140 GLU A N 1
ATOM 1070 C CA . GLU A 1 140 ? -7.146 -4.001 -3.947 1.00 97.00 140 GLU A CA 1
ATOM 1071 C C . GLU A 1 140 ? -7.216 -4.248 -2.432 1.00 97.00 140 GLU A C 1
ATOM 1073 O O . GLU A 1 140 ? -8.251 -4.670 -1.910 1.00 97.00 140 GLU A O 1
ATOM 1078 N N . ALA A 1 141 ? -6.120 -3.969 -1.719 1.00 97.62 141 ALA A N 1
ATOM 1079 C CA . ALA A 1 141 ? -6.048 -4.138 -0.271 1.00 97.62 141 ALA A CA 1
ATOM 1080 C C . ALA A 1 141 ? -6.953 -3.128 0.444 1.00 97.62 141 ALA A C 1
ATOM 1082 O O . ALA A 1 141 ? -7.697 -3.489 1.358 1.00 97.62 141 ALA A O 1
ATOM 1083 N N . LEU A 1 142 ? -6.934 -1.870 -0.014 1.00 98.31 142 LEU A N 1
ATOM 1084 C CA . LEU A 1 142 ? -7.727 -0.790 0.561 1.00 98.31 142 LEU A CA 1
ATOM 1085 C C . LEU A 1 142 ? -9.223 -1.124 0.581 1.00 98.31 142 LEU A C 1
ATOM 1087 O O . LEU A 1 142 ? -9.862 -0.962 1.618 1.00 98.31 142 LEU A O 1
ATOM 1091 N N . GLY A 1 143 ? -9.778 -1.618 -0.530 1.00 96.50 143 GLY A N 1
ATOM 1092 C CA . GLY A 1 143 ? -11.198 -1.967 -0.611 1.00 96.50 143 GLY A CA 1
ATOM 1093 C C . GLY A 1 143 ? -11.602 -3.029 0.416 1.00 96.50 143 GLY A C 1
ATOM 1094 O O . GLY A 1 143 ? -12.614 -2.879 1.098 1.00 96.50 143 GLY A O 1
ATOM 1095 N N . LYS A 1 144 ? -10.774 -4.067 0.595 1.00 95.38 144 LYS A N 1
ATOM 1096 C CA . LYS A 1 144 ? -11.014 -5.134 1.583 1.00 95.38 144 LYS A CA 1
ATOM 1097 C C . LYS A 1 144 ? -10.960 -4.609 3.018 1.00 95.38 144 LYS A C 1
ATOM 1099 O O . LYS A 1 144 ? -11.819 -4.953 3.827 1.00 95.38 144 LYS A O 1
ATOM 1104 N N . ILE A 1 145 ? -9.982 -3.753 3.314 1.00 97.56 145 ILE A N 1
ATOM 1105 C CA . ILE A 1 145 ? -9.795 -3.168 4.645 1.00 97.56 145 ILE A CA 1
ATOM 1106 C C . ILE A 1 145 ? -10.937 -2.202 4.987 1.00 97.56 145 ILE A C 1
ATOM 1108 O O . ILE A 1 145 ? -11.496 -2.289 6.079 1.00 97.56 145 ILE A O 1
ATOM 1112 N N . ILE A 1 146 ? -11.341 -1.323 4.059 1.00 96.31 146 ILE A N 1
ATOM 1113 C CA . ILE A 1 146 ? -12.457 -0.382 4.268 1.00 96.31 146 ILE A CA 1
ATOM 1114 C C . ILE A 1 146 ? -13.748 -1.133 4.603 1.00 96.31 146 ILE A C 1
ATOM 1116 O O . ILE A 1 146 ? -14.449 -0.742 5.538 1.00 96.31 146 ILE A O 1
ATOM 1120 N N . ASN A 1 147 ? -14.032 -2.227 3.890 1.00 93.56 147 ASN A N 1
ATOM 1121 C CA . ASN A 1 147 ? -15.225 -3.036 4.139 1.00 93.56 147 ASN A CA 1
ATOM 1122 C C . ASN A 1 147 ? -15.286 -3.546 5.585 1.00 93.56 147 ASN A C 1
ATOM 1124 O O . ASN A 1 147 ? -16.363 -3.596 6.167 1.00 93.56 147 ASN A O 1
ATOM 1128 N N . GLN A 1 148 ? -14.139 -3.882 6.179 1.00 95.12 148 GLN A N 1
ATOM 1129 C CA . GLN A 1 148 ? -14.080 -4.354 7.558 1.00 95.12 148 GLN A CA 1
ATOM 1130 C C . GLN A 1 148 ? -14.077 -3.213 8.588 1.00 95.12 148 GLN A C 1
ATOM 1132 O O . GLN A 1 148 ? -14.675 -3.342 9.656 1.00 95.12 148 GLN A O 1
ATOM 1137 N N . LEU A 1 149 ? -13.412 -2.090 8.291 1.00 96.12 149 LEU A N 1
ATOM 1138 C CA . LEU A 1 149 ? -13.330 -0.943 9.202 1.00 96.12 149 LEU A CA 1
ATOM 1139 C C . LEU A 1 149 ? -14.683 -0.253 9.410 1.00 96.12 149 LEU A C 1
ATOM 1141 O O . LEU A 1 149 ? -14.956 0.239 10.512 1.00 96.12 149 LEU A O 1
ATOM 1145 N N . GLY A 1 150 ? -15.512 -0.185 8.363 1.00 92.56 150 GLY A N 1
ATOM 1146 C CA . GLY A 1 150 ? -16.803 0.499 8.397 1.00 92.56 150 GLY A CA 1
ATOM 1147 C C . GLY A 1 150 ? -16.674 1.934 8.920 1.00 92.56 150 GLY A C 1
ATOM 1148 O O . GLY A 1 150 ? -15.846 2.712 8.449 1.00 92.56 150 GLY A O 1
ATOM 1149 N N . GLY A 1 151 ? -17.454 2.276 9.950 1.00 94.12 151 GLY A N 1
ATOM 1150 C CA . GLY A 1 151 ? -17.447 3.608 10.571 1.00 94.12 151 GLY A CA 1
ATOM 1151 C C . GLY A 1 151 ? -16.144 4.010 11.281 1.00 94.12 151 GLY A C 1
ATOM 1152 O O . GLY A 1 151 ? -16.042 5.141 11.743 1.00 94.12 151 GLY A O 1
ATOM 1153 N N . ASN A 1 152 ? -15.153 3.117 11.381 1.00 96.56 152 ASN A N 1
ATOM 1154 C CA . ASN A 1 152 ? -13.852 3.429 11.977 1.00 96.56 152 ASN A CA 1
ATOM 1155 C C . ASN A 1 152 ? -12.818 3.951 10.970 1.00 96.56 152 ASN A C 1
ATOM 1157 O O . ASN A 1 152 ? -11.726 4.346 11.378 1.00 96.56 152 ASN A O 1
ATOM 1161 N N . TYR A 1 153 ? -13.128 3.937 9.673 1.00 97.81 153 TYR A N 1
ATOM 1162 C CA . TYR A 1 153 ? -12.259 4.467 8.628 1.00 97.81 153 TYR A CA 1
ATOM 1163 C C . TYR A 1 153 ? -12.388 5.994 8.520 1.00 97.81 153 TYR A C 1
ATOM 1165 O O . TYR A 1 153 ? -13.494 6.523 8.427 1.00 97.81 153 TYR A O 1
ATOM 1173 N N . LEU A 1 154 ? -11.255 6.703 8.499 1.00 98.25 154 LEU A N 1
ATOM 1174 C CA . LEU A 1 154 ? -11.205 8.170 8.411 1.00 98.25 154 LEU A CA 1
ATOM 1175 C C . LEU A 1 154 ? -10.583 8.676 7.105 1.00 98.25 154 LEU A C 1
ATOM 1177 O O . LEU A 1 154 ? -10.876 9.787 6.669 1.00 98.25 154 LEU A O 1
ATOM 1181 N N . GLY A 1 155 ? -9.714 7.886 6.478 1.00 98.25 155 GLY A N 1
ATOM 1182 C CA . GLY A 1 155 ? -9.009 8.275 5.263 1.00 98.25 155 GLY A CA 1
ATOM 1183 C C . GLY A 1 155 ? -7.839 7.350 4.957 1.00 98.25 155 GLY A C 1
ATOM 1184 O O . GLY A 1 155 ? -7.502 6.469 5.744 1.00 98.25 155 GLY A O 1
ATOM 1185 N N . HIS A 1 156 ? -7.185 7.569 3.823 1.00 98.50 156 HIS A N 1
ATOM 1186 C CA . HIS A 1 156 ? -5.933 6.901 3.484 1.00 98.50 156 HIS A CA 1
ATOM 1187 C C . HIS A 1 156 ? -5.034 7.830 2.673 1.00 98.50 156 HIS A C 1
ATOM 1189 O O . HIS A 1 156 ? -5.491 8.808 2.080 1.00 98.50 156 HIS A O 1
ATOM 1195 N N . THR A 1 157 ? -3.751 7.498 2.643 1.00 98.25 157 THR A N 1
ATOM 1196 C CA . THR A 1 157 ? -2.751 8.096 1.759 1.00 98.25 157 THR A CA 1
ATOM 1197 C C . THR A 1 157 ? -1.785 7.008 1.327 1.00 98.25 157 THR A C 1
ATOM 1199 O O . THR A 1 157 ? -1.446 6.140 2.129 1.00 98.25 157 THR A O 1
ATOM 1202 N N . PHE A 1 158 ? -1.294 7.076 0.096 1.00 98.44 158 PHE A N 1
ATOM 1203 C CA . PHE A 1 158 ? -0.138 6.285 -0.297 1.00 98.44 158 PHE A CA 1
ATOM 1204 C C . PHE A 1 158 ? 1.128 7.103 -0.026 1.00 98.44 158 PHE A C 1
ATOM 1206 O O . PHE A 1 158 ? 1.244 8.238 -0.484 1.00 98.44 158 PHE A O 1
ATOM 1213 N N . GLN A 1 159 ? 2.039 6.565 0.780 1.00 98.00 159 GLN A N 1
ATOM 1214 C CA . GLN A 1 159 ? 3.361 7.139 0.980 1.00 98.00 159 GLN A CA 1
ATOM 1215 C C . GLN A 1 159 ? 4.236 6.729 -0.199 1.00 98.00 159 GLN A C 1
ATOM 1217 O O . GLN A 1 159 ? 4.461 5.543 -0.408 1.00 98.00 159 GLN A O 1
ATOM 1222 N N . ASP A 1 160 ? 4.739 7.708 -0.940 1.00 95.81 160 ASP A N 1
ATOM 1223 C CA . ASP A 1 160 ? 5.653 7.505 -2.061 1.00 95.81 160 ASP A CA 1
ATOM 1224 C C . ASP A 1 160 ? 7.131 7.477 -1.610 1.00 95.81 160 ASP A C 1
ATOM 1226 O O . ASP A 1 160 ? 7.473 7.695 -0.444 1.00 95.81 160 ASP A O 1
ATOM 1230 N N . GLY A 1 161 ? 8.043 7.240 -2.556 1.00 95.00 161 GLY A N 1
ATOM 1231 C CA . GLY A 1 161 ? 9.489 7.287 -2.327 1.00 95.00 161 GLY A CA 1
ATOM 1232 C C . GLY A 1 161 ? 10.130 5.930 -2.020 1.00 95.00 161 GLY A C 1
ATOM 1233 O O . GLY A 1 161 ? 9.714 4.900 -2.541 1.00 95.00 161 GLY A O 1
ATOM 1234 N N . ALA A 1 162 ? 11.199 5.938 -1.215 1.00 95.31 162 ALA A N 1
ATOM 1235 C CA . ALA A 1 162 ? 12.029 4.752 -0.962 1.00 95.31 162 ALA A CA 1
ATOM 1236 C C . ALA A 1 162 ? 11.341 3.687 -0.094 1.00 95.31 162 ALA A C 1
ATOM 1238 O O . ALA A 1 162 ? 11.714 2.519 -0.157 1.00 95.31 162 ALA A O 1
ATOM 1239 N N . ASN A 1 163 ? 10.356 4.099 0.706 1.00 97.31 163 ASN A N 1
ATOM 1240 C CA . ASN A 1 163 ? 9.587 3.233 1.595 1.00 97.31 163 ASN A CA 1
ATOM 1241 C C . ASN A 1 163 ? 8.099 3.365 1.245 1.00 97.31 163 ASN A C 1
ATOM 1243 O O . ASN A 1 163 ? 7.366 4.033 1.982 1.00 97.31 163 ASN A O 1
ATOM 1247 N N . PRO A 1 164 ? 7.668 2.822 0.094 1.00 98.06 164 PRO A N 1
ATOM 1248 C CA . PRO A 1 164 ? 6.286 2.937 -0.330 1.00 98.06 164 PRO A CA 1
ATOM 1249 C C . PRO A 1 164 ? 5.354 2.160 0.603 1.00 98.06 164 PRO A C 1
ATOM 1251 O O . PRO A 1 164 ? 5.646 1.012 0.939 1.00 98.06 164 PRO A O 1
ATOM 1254 N N . ALA A 1 165 ? 4.245 2.770 1.022 1.00 98.69 165 ALA A N 1
ATOM 1255 C CA . ALA A 1 165 ? 3.285 2.132 1.925 1.00 98.69 165 ALA A CA 1
ATOM 1256 C C . ALA A 1 165 ? 1.870 2.703 1.775 1.00 98.69 165 ALA A C 1
ATOM 1258 O O . ALA A 1 165 ? 1.688 3.902 1.562 1.00 98.69 165 ALA A O 1
ATOM 1259 N N . LEU A 1 166 ? 0.855 1.860 1.963 1.00 98.81 166 LEU A N 1
ATOM 1260 C CA . LEU A 1 166 ? -0.527 2.303 2.120 1.00 98.81 166 LEU A CA 1
ATOM 1261 C C . LEU A 1 166 ? -0.782 2.661 3.591 1.00 98.81 166 LEU A C 1
ATOM 1263 O O . LEU A 1 166 ? -0.834 1.786 4.451 1.00 98.81 166 LEU A O 1
ATOM 1267 N N . ILE A 1 167 ? -0.974 3.946 3.879 1.00 98.69 167 ILE A N 1
ATOM 1268 C CA . ILE A 1 167 ? -1.280 4.437 5.225 1.00 98.69 167 ILE A CA 1
ATOM 1269 C C . ILE A 1 167 ? -2.792 4.619 5.355 1.00 98.69 167 ILE A C 1
ATOM 1271 O O . ILE A 1 167 ? -3.387 5.417 4.629 1.00 98.69 167 ILE A O 1
ATOM 1275 N N . ILE A 1 168 ? -3.416 3.916 6.296 1.00 98.75 168 ILE A N 1
ATOM 1276 C CA . ILE A 1 168 ? -4.859 3.956 6.551 1.00 98.75 168 ILE A CA 1
ATOM 1277 C C . ILE A 1 168 ? -5.106 4.612 7.906 1.00 98.75 168 ILE A C 1
ATOM 1279 O O . ILE A 1 168 ? -4.627 4.160 8.942 1.00 98.75 168 ILE A O 1
ATOM 1283 N N . GLN A 1 169 ? -5.870 5.699 7.888 1.00 98.62 169 GLN A N 1
ATOM 1284 C CA . GLN A 1 169 ? -6.207 6.496 9.059 1.00 98.62 169 GLN A CA 1
ATOM 1285 C C . GLN A 1 169 ? -7.534 6.011 9.638 1.00 98.62 169 GLN A C 1
ATOM 1287 O O . GLN A 1 169 ? -8.537 5.902 8.928 1.00 98.62 169 GLN A O 1
ATOM 1292 N N . THR A 1 170 ? -7.537 5.739 10.938 1.00 98.44 170 THR A N 1
ATOM 1293 C CA . THR A 1 170 ? -8.667 5.155 11.665 1.00 98.44 170 THR A CA 1
ATOM 1294 C C . THR A 1 170 ? -8.961 5.909 12.958 1.00 98.44 170 THR A C 1
ATOM 1296 O O . THR A 1 170 ? -8.141 6.699 13.434 1.00 98.44 170 THR A O 1
ATOM 1299 N N . THR A 1 171 ? -10.136 5.672 13.542 1.00 97.38 171 THR A N 1
ATOM 1300 C CA . THR A 1 171 ? -10.456 6.146 14.896 1.00 97.38 171 THR A CA 1
ATOM 1301 C C . THR A 1 171 ? -9.551 5.467 15.937 1.00 97.38 171 THR A C 1
ATOM 1303 O O . THR A 1 171 ? -9.037 4.376 15.679 1.00 97.38 171 THR A O 1
ATOM 1306 N N . PRO A 1 172 ? -9.384 6.027 17.150 1.00 96.19 172 PRO A N 1
ATOM 1307 C CA . PRO A 1 172 ? -8.586 5.405 18.217 1.00 96.19 172 PRO A CA 1
ATOM 1308 C C . PRO A 1 172 ? -9.123 4.061 18.746 1.00 96.19 172 PRO A C 1
ATOM 1310 O O . PRO A 1 172 ? -8.472 3.428 19.576 1.00 96.19 172 PRO A O 1
ATOM 1313 N N . ALA A 1 173 ? -10.311 3.631 18.304 1.00 95.00 173 ALA A N 1
ATOM 1314 C CA . ALA A 1 173 ? -10.880 2.332 18.660 1.00 95.00 173 ALA A CA 1
ATOM 1315 C C . ALA A 1 173 ? -10.166 1.160 17.961 1.00 95.00 173 ALA A C 1
ATOM 1317 O O . ALA A 1 173 ? -10.204 0.035 18.466 1.00 95.00 173 ALA A O 1
ATOM 1318 N N . ILE A 1 174 ? -9.522 1.421 16.817 1.00 97.38 174 ILE A N 1
ATOM 1319 C CA . ILE A 1 174 ? -8.743 0.431 16.068 1.00 97.38 174 ILE A CA 1
ATOM 1320 C C . ILE A 1 174 ? -7.306 0.396 16.592 1.00 97.38 174 ILE A C 1
ATOM 1322 O O . ILE A 1 174 ? -6.717 1.431 16.889 1.00 97.38 174 ILE A O 1
ATOM 1326 N N . ILE A 1 175 ? -6.710 -0.786 16.691 1.00 97.38 175 ILE A N 1
ATOM 1327 C CA . ILE A 1 175 ? -5.292 -0.940 17.018 1.00 97.38 175 ILE A CA 1
ATOM 1328 C C . ILE A 1 175 ? -4.438 -0.456 15.839 1.00 97.38 175 ILE A C 1
ATOM 1330 O O . ILE A 1 175 ? -4.577 -0.952 14.724 1.00 97.38 175 ILE A O 1
ATOM 1334 N N . ALA A 1 176 ? -3.539 0.497 16.097 1.00 97.62 176 ALA A N 1
ATOM 1335 C CA . ALA A 1 176 ? -2.491 0.858 15.150 1.00 97.62 176 ALA A CA 1
ATOM 1336 C C . ALA A 1 176 ? -1.495 -0.297 14.986 1.00 97.62 176 ALA A C 1
ATOM 1338 O O . ALA A 1 176 ? -1.006 -0.855 15.973 1.00 97.62 176 ALA A O 1
ATOM 1339 N N . GLU A 1 177 ? -1.184 -0.643 13.742 1.00 97.75 177 GLU A N 1
ATOM 1340 C CA . GLU A 1 177 ? -0.336 -1.782 13.399 1.00 97.75 177 GLU A CA 1
ATOM 1341 C C . GLU A 1 177 ? 0.278 -1.630 12.004 1.00 97.75 177 GLU A C 1
ATOM 1343 O O . GLU A 1 177 ? -0.140 -0.789 11.209 1.00 97.75 177 GLU A O 1
ATOM 1348 N N . LYS A 1 178 ? 1.281 -2.459 11.710 1.00 98.38 178 LYS A N 1
ATOM 1349 C CA . LYS A 1 178 ? 1.857 -2.616 10.372 1.00 98.38 178 LYS A CA 1
ATOM 1350 C C . LYS A 1 178 ? 1.586 -4.022 9.875 1.00 98.38 178 LYS A C 1
ATOM 1352 O O . LYS A 1 178 ? 1.653 -4.959 10.668 1.00 98.38 178 LYS A O 1
ATOM 1357 N N . HIS A 1 179 ? 1.330 -4.156 8.582 1.00 98.62 179 HIS A N 1
ATOM 1358 C CA . HIS A 1 179 ? 1.046 -5.441 7.957 1.00 98.62 179 HIS A CA 1
ATOM 1359 C C . HIS A 1 179 ? 1.595 -5.499 6.534 1.00 98.62 179 HIS A C 1
ATOM 1361 O O . HIS A 1 179 ? 1.507 -4.521 5.794 1.00 98.62 179 HIS A O 1
ATOM 1367 N N . ASP A 1 180 ? 2.131 -6.654 6.152 1.00 98.50 180 ASP A N 1
ATOM 1368 C CA . ASP A 1 180 ? 2.655 -6.910 4.811 1.00 98.50 180 ASP A CA 1
ATOM 1369 C C . ASP A 1 180 ? 1.610 -7.683 4.003 1.00 98.50 180 ASP A C 1
ATOM 1371 O O . ASP A 1 180 ? 1.370 -8.869 4.230 1.00 98.50 180 ASP A O 1
ATOM 1375 N N . TYR A 1 181 ? 0.972 -7.007 3.048 1.00 98.56 181 TYR A N 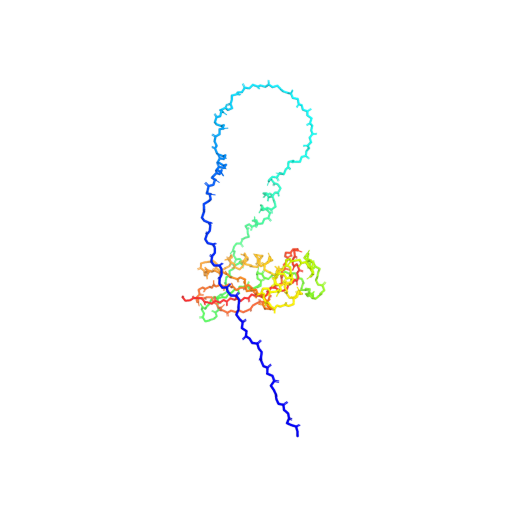1
ATOM 1376 C CA . TYR A 1 181 ? -0.088 -7.591 2.234 1.00 98.56 181 TYR A CA 1
ATOM 1377 C C . TYR A 1 181 ? 0.447 -8.082 0.887 1.00 98.56 181 TYR A C 1
ATOM 1379 O O . TYR A 1 181 ? 0.982 -7.298 0.105 1.00 98.56 181 TYR A O 1
ATOM 1387 N N . VAL A 1 182 ? 0.255 -9.362 0.560 1.00 98.62 182 VAL A N 1
ATOM 1388 C CA . VAL A 1 182 ? 0.621 -9.900 -0.761 1.00 98.62 182 VAL A CA 1
ATOM 1389 C C . VAL A 1 182 ? -0.496 -9.623 -1.767 1.00 98.62 182 VAL A C 1
ATOM 1391 O O . VAL A 1 182 ? -1.617 -10.116 -1.615 1.00 98.62 182 VAL A O 1
ATOM 1394 N N . ILE A 1 183 ? -0.188 -8.867 -2.819 1.00 98.50 183 ILE A N 1
ATOM 1395 C CA . ILE A 1 183 ? -1.154 -8.442 -3.838 1.00 98.50 183 ILE A CA 1
ATOM 1396 C C . ILE A 1 183 ? -1.628 -9.637 -4.679 1.00 98.50 183 ILE A C 1
ATOM 1398 O O . ILE A 1 183 ? -0.824 -10.468 -5.103 1.00 98.50 183 ILE A O 1
ATOM 1402 N N . ALA A 1 184 ? -2.935 -9.735 -4.941 1.00 98.00 184 ALA A N 1
ATOM 1403 C CA . ALA A 1 184 ? -3.514 -10.785 -5.783 1.00 98.00 184 ALA A CA 1
ATOM 1404 C C . ALA A 1 184 ? -3.851 -10.312 -7.197 1.00 98.00 184 ALA A C 1
ATOM 1406 O O . ALA A 1 184 ? -3.929 -11.144 -8.106 1.00 98.00 184 ALA A O 1
ATOM 1407 N N . ASP A 1 185 ? -4.053 -9.007 -7.377 1.00 95.75 185 ASP A N 1
ATOM 1408 C CA . ASP A 1 185 ? -4.323 -8.393 -8.665 1.00 95.75 185 ASP A CA 1
ATOM 1409 C C . ASP A 1 185 ? -3.203 -8.709 -9.657 1.00 95.75 185 ASP A C 1
ATOM 1411 O O . ASP A 1 185 ? -2.018 -8.555 -9.362 1.00 95.75 185 ASP A O 1
ATOM 1415 N N . SER A 1 186 ? -3.594 -9.132 -10.860 1.00 94.25 186 SER A N 1
ATOM 1416 C CA . SER A 1 186 ? -2.678 -9.533 -11.931 1.00 94.25 186 SER A CA 1
ATOM 1417 C C . SER A 1 186 ? -1.627 -8.480 -12.294 1.00 94.25 186 SER A C 1
ATOM 1419 O O . SER A 1 186 ? -0.565 -8.840 -12.793 1.00 94.25 186 SER A O 1
ATOM 1421 N N . PHE A 1 187 ? -1.903 -7.197 -12.059 1.00 93.69 187 PHE A N 1
ATOM 1422 C CA . PHE A 1 187 ? -1.001 -6.098 -12.386 1.00 93.69 187 PHE A CA 1
ATOM 1423 C C . PHE A 1 187 ? 0.272 -6.091 -11.526 1.00 93.69 187 PHE A C 1
ATOM 1425 O O . PHE A 1 187 ? 1.343 -5.754 -12.025 1.00 93.69 187 PHE A O 1
ATOM 1432 N N . ALA A 1 188 ? 0.162 -6.502 -10.260 1.00 97.19 188 ALA A N 1
ATOM 1433 C CA . ALA A 1 188 ? 1.237 -6.482 -9.263 1.00 97.19 188 ALA A CA 1
ATOM 1434 C C . ALA A 1 188 ? 1.317 -7.801 -8.472 1.00 97.19 188 ALA A C 1
ATOM 1436 O O . ALA A 1 188 ? 1.760 -7.826 -7.324 1.00 97.19 188 ALA A O 1
ATOM 1437 N N . GLN A 1 189 ? 0.834 -8.895 -9.065 1.00 97.81 189 GLN A N 1
ATOM 1438 C CA . GLN A 1 189 ? 0.576 -10.147 -8.364 1.00 97.81 189 GLN A CA 1
ATOM 1439 C C . GLN A 1 189 ? 1.825 -10.676 -7.652 1.00 97.81 189 GLN A C 1
ATOM 1441 O O . GLN A 1 189 ? 2.878 -10.856 -8.261 1.00 97.81 189 GLN A O 1
ATOM 1446 N N . GLY A 1 190 ? 1.683 -10.961 -6.360 1.00 98.12 190 GLY A N 1
ATOM 1447 C CA . GLY A 1 190 ? 2.747 -11.496 -5.517 1.00 98.12 190 GLY A CA 1
ATOM 1448 C C . GLY A 1 190 ? 3.696 -10.445 -4.940 1.00 98.12 190 GLY A C 1
ATOM 1449 O O . GLY A 1 190 ? 4.487 -10.787 -4.061 1.00 98.12 190 GLY A O 1
ATOM 1450 N N . LEU A 1 191 ? 3.637 -9.183 -5.379 1.00 98.44 191 LEU A N 1
ATOM 1451 C CA . LEU A 1 191 ? 4.375 -8.111 -4.711 1.00 98.44 191 LEU A CA 1
ATOM 1452 C C . LEU A 1 191 ? 3.783 -7.848 -3.324 1.00 98.44 191 LEU A C 1
ATOM 1454 O O . LEU A 1 191 ? 2.575 -7.974 -3.108 1.00 98.44 191 LEU A O 1
ATOM 1458 N N . VAL A 1 192 ? 4.650 -7.472 -2.387 1.00 98.50 192 VAL A N 1
ATOM 1459 C CA . VAL A 1 192 ? 4.252 -7.113 -1.025 1.00 98.50 192 VAL A CA 1
ATOM 1460 C C . VAL A 1 192 ? 3.970 -5.621 -0.966 1.00 98.50 192 VAL A C 1
ATOM 1462 O O . VAL A 1 192 ? 4.841 -4.806 -1.254 1.00 98.50 192 VAL A O 1
ATOM 1465 N N . LEU A 1 193 ? 2.758 -5.265 -0.565 1.00 98.75 193 LEU A N 1
ATOM 1466 C CA . LEU A 1 193 ? 2.354 -3.914 -0.218 1.00 98.75 193 LEU A CA 1
ATOM 1467 C C . LEU A 1 193 ? 2.468 -3.733 1.301 1.00 98.75 193 LEU A C 1
ATOM 1469 O O . LEU A 1 193 ? 1.672 -4.330 2.030 1.00 98.75 193 LEU A O 1
ATOM 1473 N N . PRO A 1 194 ? 3.391 -2.890 1.793 1.00 98.75 194 PRO A N 1
ATOM 1474 C CA . PRO A 1 194 ? 3.396 -2.496 3.193 1.00 98.75 194 PRO A CA 1
ATOM 1475 C C . PRO A 1 194 ? 2.157 -1.655 3.508 1.00 98.75 194 PRO A C 1
ATOM 1477 O O . PRO A 1 194 ? 1.836 -0.704 2.787 1.00 98.75 194 PRO A O 1
ATOM 1480 N N . ILE A 1 195 ? 1.471 -1.989 4.595 1.00 98.81 195 ILE A N 1
ATOM 1481 C CA . ILE A 1 195 ? 0.288 -1.284 5.088 1.00 98.81 195 ILE A CA 1
ATOM 1482 C C . ILE A 1 195 ? 0.558 -0.806 6.511 1.00 98.81 195 ILE A C 1
ATOM 1484 O O . ILE A 1 195 ? 1.077 -1.550 7.341 1.00 98.81 195 ILE A O 1
ATOM 1488 N N . GLU A 1 196 ? 0.177 0.433 6.808 1.00 98.69 196 GLU A N 1
ATOM 1489 C CA . GLU A 1 196 ? 0.220 0.989 8.158 1.00 98.69 196 GLU A CA 1
ATOM 1490 C C . GLU A 1 196 ? -1.166 1.486 8.564 1.00 98.69 196 GLU A C 1
ATOM 1492 O O . GLU A 1 196 ? -1.749 2.357 7.918 1.00 98.69 196 GLU A O 1
ATOM 1497 N N . ILE A 1 197 ? -1.687 0.937 9.655 1.00 98.56 197 ILE A N 1
ATOM 1498 C CA . ILE A 1 197 ? -2.896 1.411 10.315 1.00 98.56 197 ILE A CA 1
ATOM 1499 C C . ILE A 1 197 ? -2.476 2.427 11.369 1.00 98.56 197 ILE A C 1
ATOM 1501 O O . ILE A 1 197 ? -1.753 2.098 12.309 1.00 98.56 197 ILE A O 1
ATOM 1505 N N . VAL A 1 198 ? -2.947 3.663 11.226 1.00 98.31 198 VAL A N 1
ATOM 1506 C CA . VAL A 1 198 ? -2.658 4.757 12.158 1.00 98.31 198 VAL A CA 1
ATOM 1507 C C . VAL A 1 198 ? -3.948 5.315 12.741 1.00 98.31 198 VAL A C 1
ATOM 1509 O O . VAL A 1 198 ? -4.980 5.371 12.068 1.00 98.31 198 VAL A O 1
ATOM 1512 N N . ASN A 1 199 ? -3.898 5.768 13.991 1.00 97.44 199 ASN A N 1
ATOM 1513 C CA . ASN A 1 199 ? -5.028 6.444 14.619 1.00 97.44 199 ASN A CA 1
ATOM 1514 C C . ASN A 1 199 ? -4.943 7.958 14.410 1.00 97.44 199 ASN A C 1
ATOM 1516 O O . ASN A 1 199 ? -3.863 8.547 14.507 1.00 97.44 199 ASN A O 1
ATOM 1520 N N . LYS A 1 200 ? -6.090 8.600 14.180 1.00 93.19 200 LYS A N 1
ATOM 1521 C CA . LYS A 1 200 ? -6.237 10.054 14.291 1.00 93.19 200 LYS A CA 1
ATOM 1522 C C . LYS A 1 200 ? -7.234 10.411 15.385 1.00 93.19 200 LYS A C 1
ATOM 1524 O O . LYS A 1 200 ? -8.229 9.713 15.570 1.00 93.19 200 LYS A O 1
ATOM 1529 N N . ASN A 1 201 ? -6.916 11.491 16.092 1.00 75.94 201 ASN A N 1
ATOM 1530 C CA . ASN A 1 201 ? -7.732 12.079 17.152 1.00 75.94 201 ASN A 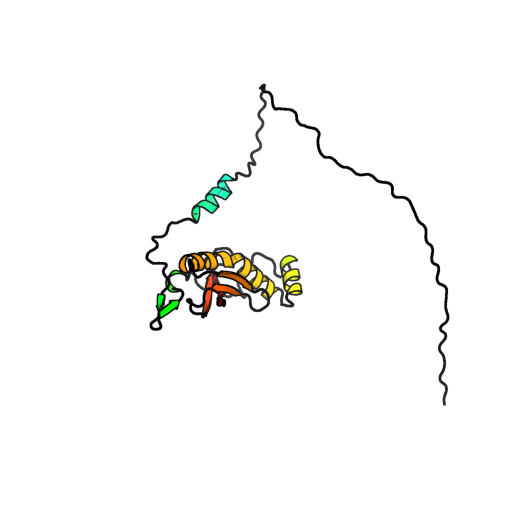CA 1
ATOM 1531 C C . ASN A 1 201 ? -8.607 13.201 16.602 1.00 75.94 201 ASN A C 1
ATOM 1533 O O . ASN A 1 201 ? -8.125 13.904 15.682 1.00 75.94 201 ASN A O 1
#

Secondary structure (DSSP, 8-state):
------------------------------------------------------HHHHHHHHHTT-----TTSS-PEEPTTS-EE--HHHHS--PPP--TTT---SS-TTSHHHHHHHHHHT--HHHHHHHHHHHHHTHHHHHHHHHHHGGGEEEEEEE-SSS-EEEEEE-TTBPPEEEEEEP-STTSTT-EEEEEEEE--

Sequence (201 aa):
MNLTNNHTLYIGRIGLMIASLIFAGCQDTQTAKNLAIIDTSEQSQQTADNNSHNADNLLNKTKKSSSESDDTTNKLITTDDGKLRLNWAVIDSKTAQVDADNFQYPFGVDSQPVLNYANNFNITAKQAQYAMMLSMASPEALGKIINQLGGNYLGHTFQDGANPALIIQTTPAIIAEKHDYVIADSFAQGLVLPIEIVNKN

pLDDT: mean 76.85, std 26.35, range [29.36, 98.81]

Foldseek 3Di:
DDDDDDDDDDDDDDDDDDDDDDDDDDDPPPDDDDPDDDDDDDDDDDDDDDDPPPCVVVVVVVVVPDDPDPLPPQEWDQDPVRFTEGPCVVLADPFAADDLVPDDQPADLPDPQLVVLCVVQVHHSSQSSLLVLLVVQVVSSVVSRCSHQPPFWDDWDFDGHNDTAIETEGAPSYDWDKDWHQGCDPNRHNHTHIYTYHYDD

Organism: NCBI:txid34061

Radius of gyration: 30.49 Å; chains: 1; bounding box: 98×69×74 Å